Protein AF-A0A1Z1WRK8-F1 (afdb_monomer)

pLDDT: mean 83.69, std 9.57, range [44.22, 97.81]

Organism: NCBI:txid67267

InterPro domains:
  IPR005665 Protein-export membrane protein SecF, bacterial [TIGR00966] (78-282)
  IPR022645 Protein-export membrane prot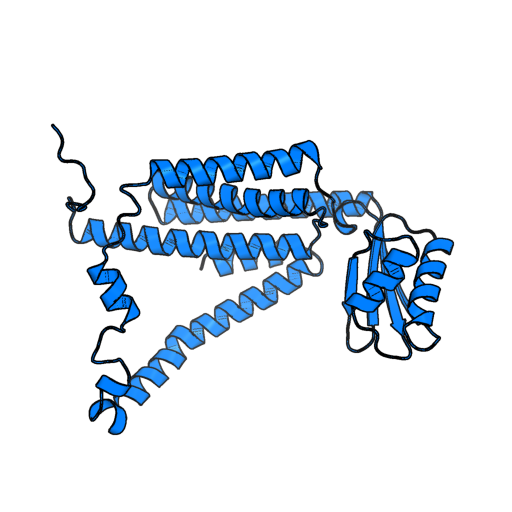ein SecD/SecF, bacterial [PR01755] (104-119)
  IPR022645 Protein-export membrane protein SecD/SecF, bacterial [PR01755] (214-228)
  IPR022645 Protein-export membrane protein SecD/SecF, bacterial [PR01755] (262-280)
  IPR022646 Protein-export membrane protein SecD/SecF/SecDF, conserved site [PF07549] (101-126)
  IPR022813 Protein-export membrane protein SecD/SecF, archaeal and bacterial [PTHR30081] (74-282)
  IPR048634 Protein export membrane protein SecD/SecF, C-terminal [PF02355] (169-284)

Foldseek 3Di:
DLQLLLLVLQCVQPDDPSNVLSVVSNVVVVVVVCCVVPVVVVCVVVQCPDPVCVVCVVVVCNVDDDPVRVVCVVVVPPCVLCVVVVVVVLVVLLVLLVCLCVVQNAAAFCLQQWAKKWKKFFQAADDQVQLQVLLVVLVQNQWDWDDDPDGMIITGDHHADPVSVVSSQCSCCVRRVNGMDTPDMDTGDRVSSNVNVVSLVVSVVVSLVVQLVVCVVVHPNVLSVVLSVQLVSQLSSLRSVCSVVVHYDYSVVSSVSSVSSSVSSVVSVVVVVVVVVVCVVPVDPPPVSDDDDD

Radius of gyration: 25.29 Å; Cα contacts (8 Å, |Δi|>4): 338; chains: 1; bounding box: 64×38×80 Å

Sequence (294 aa):
MTTLLAAGLLFTFATGPVKGFGVTLSIGVLVSMVSAFVVTRVLAETAVRRGFVRRRPRLTGLATTGRLRTLLARREPQIVRHRRRWLGASSLLVVVAVAGIALRGLDLGVEFTGGRLVEYSTSKQVDADTARKAVADAGFPRAVVQESGSDDITVRTGELSDAEQEKIKEALAEKGGGQATVERDERIGPSLGDELRQKALVALGIAVAAQLIYLTVRFRWTFASAAVAAMVHDVLLVVGLFAWLGKTVDSVFLAAVLTVIGYSVNDTVVVFDRIREARRRDPAPTWPEQPTPP

Mean predicted aligned error: 9.48 Å

Secondary structure (DSSP, 8-state):
-HHHHHHHHHHHH--HHHHHHHHHHHHHHHHHHHIIIIIH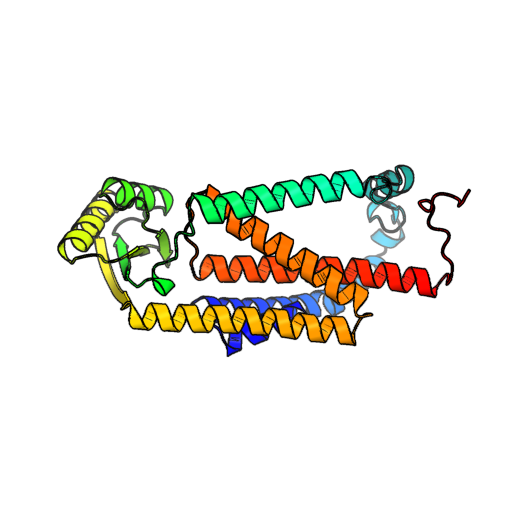HHHHHHHHHSHHHHH-TTTTTSSS--HHHHHHHHH---TGGGHHHHHHHHHHHHHHHHHHHHHH---B-HHHH-EEEEEEEESS---HHHHHHHHHHTT-TT-EEEEETTTEEEEEESS--HHHHHHHHHHHHHHTTS-EEEEEEEEE-HHHHHHHHHHHHHHHHHHHHHHHHHHHHHS-HHHHHHHHHHHHHHHHHHHHHHHHHT--B-HHHHHHHHHHHHHHHHHHHHHHHHHHHHHHH-SS---TTSPPP-

Structure (mmCIF, N/CA/C/O backbone):
data_AF-A0A1Z1WRK8-F1
#
_entry.id   AF-A0A1Z1WRK8-F1
#
loop_
_atom_site.group_PDB
_atom_site.id
_atom_site.type_symbol
_atom_site.label_atom_id
_atom_site.label_alt_id
_atom_site.label_comp_id
_atom_site.label_asym_id
_atom_site.label_entity_id
_atom_site.label_seq_id
_atom_site.pdbx_PDB_ins_code
_atom_site.Cartn_x
_atom_site.Cartn_y
_atom_site.Cartn_z
_atom_site.occupancy
_atom_site.B_iso_or_equiv
_atom_site.auth_seq_id
_atom_site.auth_comp_id
_atom_site.auth_asym_id
_atom_site.auth_atom_id
_atom_site.pdbx_PDB_model_num
ATOM 1 N N . MET A 1 1 ? 15.375 8.181 -6.709 1.00 70.44 1 MET A N 1
ATOM 2 C CA . MET A 1 1 ? 14.885 9.580 -6.795 1.00 70.44 1 MET A CA 1
ATOM 3 C C . MET A 1 1 ? 13.390 9.657 -6.506 1.00 70.44 1 MET A C 1
ATOM 5 O O . MET A 1 1 ? 13.038 10.274 -5.516 1.00 70.44 1 MET A O 1
ATOM 9 N N . THR A 1 2 ? 12.523 8.987 -7.272 1.00 74.06 2 THR A N 1
ATOM 10 C CA . THR A 1 2 ? 11.062 8.939 -7.023 1.00 74.06 2 THR A CA 1
ATOM 11 C C . THR A 1 2 ? 10.699 8.429 -5.626 1.00 74.06 2 THR A C 1
ATOM 13 O O . THR A 1 2 ? 9.873 9.034 -4.952 1.00 74.06 2 THR A O 1
ATOM 16 N N . THR A 1 3 ? 11.376 7.383 -5.146 1.00 76.81 3 THR A N 1
ATOM 17 C CA . THR A 1 3 ? 11.178 6.844 -3.789 1.00 76.81 3 THR A CA 1
ATOM 18 C C . THR A 1 3 ? 11.608 7.821 -2.692 1.00 76.81 3 THR A C 1
ATOM 20 O O . THR A 1 3 ? 10.930 7.931 -1.681 1.00 76.81 3 THR A O 1
ATOM 23 N N . LEU A 1 4 ? 12.694 8.578 -2.904 1.00 80.19 4 LEU A N 1
ATOM 24 C CA . LEU A 1 4 ? 13.142 9.612 -1.957 1.00 80.19 4 LEU A CA 1
ATOM 25 C C . LEU A 1 4 ? 12.180 10.801 -1.923 1.00 80.19 4 LEU A C 1
ATOM 27 O O . LEU A 1 4 ? 11.962 11.375 -0.865 1.00 80.19 4 LEU A O 1
ATOM 31 N N . LEU A 1 5 ? 11.582 11.144 -3.065 1.00 75.88 5 LEU A N 1
ATOM 32 C CA . LEU A 1 5 ? 10.554 12.177 -3.140 1.00 75.88 5 LEU A CA 1
ATOM 33 C C . LEU A 1 5 ? 9.313 11.757 -2.337 1.00 75.88 5 LEU A C 1
ATOM 35 O O . LEU A 1 5 ? 8.842 12.523 -1.502 1.00 75.88 5 LEU A O 1
ATOM 39 N N . ALA A 1 6 ? 8.831 10.525 -2.528 1.00 70.38 6 ALA A N 1
ATOM 40 C CA . ALA A 1 6 ? 7.705 9.988 -1.761 1.00 70.38 6 ALA A CA 1
ATOM 41 C C . ALA A 1 6 ? 8.009 9.920 -0.252 1.00 70.38 6 ALA A C 1
ATOM 43 O O . ALA A 1 6 ? 7.193 10.346 0.562 1.00 70.38 6 ALA A O 1
ATOM 44 N N . ALA A 1 7 ? 9.200 9.448 0.122 1.00 75.31 7 ALA A N 1
ATOM 45 C CA . ALA A 1 7 ? 9.620 9.365 1.518 1.00 75.31 7 ALA A CA 1
ATOM 46 C C . ALA A 1 7 ? 9.776 10.755 2.171 1.00 75.31 7 ALA A C 1
ATOM 48 O O . ALA A 1 7 ? 9.380 10.945 3.320 1.00 75.31 7 ALA A O 1
ATOM 49 N N . GLY A 1 8 ? 10.271 11.748 1.424 1.00 77.75 8 GLY A N 1
ATOM 50 C CA . GLY A 1 8 ? 10.334 13.140 1.871 1.00 77.75 8 GLY A CA 1
ATOM 51 C C . GLY A 1 8 ? 8.950 13.747 2.111 1.00 77.75 8 GLY A C 1
ATOM 52 O O . GLY A 1 8 ? 8.742 14.404 3.126 1.00 77.75 8 GLY A O 1
ATOM 53 N N . LEU A 1 9 ? 7.982 13.469 1.233 1.00 71.25 9 LEU A N 1
ATOM 54 C CA . LEU A 1 9 ? 6.601 13.926 1.415 1.00 71.25 9 LEU A CA 1
ATOM 55 C C . LEU A 1 9 ? 5.920 13.277 2.623 1.00 71.25 9 LEU A C 1
ATOM 57 O O . LEU A 1 9 ? 5.205 13.959 3.356 1.00 71.25 9 LEU A O 1
ATOM 61 N N . LEU A 1 10 ? 6.174 11.990 2.879 1.00 70.62 10 LEU A N 1
ATOM 62 C CA . LEU A 1 10 ? 5.716 11.356 4.117 1.00 70.62 10 LEU A CA 1
ATOM 63 C C . LEU A 1 10 ? 6.283 12.045 5.347 1.00 70.62 10 LEU A C 1
ATOM 65 O O . LEU A 1 10 ? 5.561 12.290 6.306 1.00 70.62 10 LEU A O 1
ATOM 69 N N . PHE A 1 11 ? 7.575 12.357 5.330 1.00 76.44 11 PHE A N 1
ATOM 70 C CA . PHE A 1 11 ? 8.212 12.996 6.469 1.00 76.44 11 PHE A CA 1
ATOM 71 C C . PHE A 1 11 ? 7.585 14.361 6.793 1.00 76.44 11 PHE A C 1
ATOM 73 O O . PHE A 1 11 ? 7.450 14.710 7.967 1.00 76.44 11 PHE A O 1
ATOM 80 N N . THR A 1 12 ? 7.192 15.127 5.772 1.00 72.44 12 THR A N 1
ATOM 81 C CA . THR A 1 12 ? 6.631 16.471 5.959 1.00 72.44 12 THR A CA 1
ATOM 82 C C . THR A 1 12 ? 5.140 16.472 6.273 1.00 72.44 12 THR A C 1
ATOM 84 O O . THR A 1 12 ? 4.700 17.316 7.049 1.00 72.44 12 THR A O 1
ATOM 87 N N . PHE A 1 13 ? 4.361 15.562 5.683 1.00 68.62 13 PHE A N 1
ATOM 88 C CA . PHE A 1 13 ? 2.895 15.610 5.752 1.00 68.62 13 PHE A CA 1
ATOM 89 C C . PHE A 1 13 ? 2.256 14.500 6.589 1.00 68.62 13 PHE A C 1
ATOM 91 O O . PHE A 1 13 ? 1.089 14.626 6.954 1.00 68.62 13 PHE A O 1
ATOM 98 N N . ALA A 1 14 ? 2.984 13.429 6.908 1.00 68.12 14 ALA A N 1
ATOM 99 C CA . ALA A 1 14 ? 2.452 12.335 7.706 1.00 68.12 14 ALA A CA 1
ATOM 100 C C . ALA A 1 14 ? 2.739 12.519 9.203 1.00 68.12 14 ALA A C 1
ATOM 102 O O . ALA A 1 14 ? 3.707 13.167 9.612 1.00 68.12 14 ALA A O 1
ATOM 103 N N . THR A 1 15 ? 1.893 11.922 10.036 1.00 68.19 15 THR A N 1
ATOM 104 C CA . THR A 1 15 ? 2.003 11.937 11.498 1.00 68.19 15 THR A CA 1
ATOM 105 C C . THR A 1 15 ? 2.187 10.519 12.039 1.00 68.19 15 THR A C 1
ATOM 107 O O . THR A 1 15 ? 1.994 9.531 11.325 1.00 68.19 15 THR A O 1
ATOM 110 N N . GLY A 1 16 ? 2.622 10.418 13.299 1.00 73.44 16 GLY A N 1
ATOM 111 C CA . GLY A 1 16 ? 2.718 9.143 14.008 1.00 73.44 16 GLY A CA 1
ATOM 112 C C . GLY A 1 16 ? 3.611 8.103 13.300 1.00 73.44 16 GLY A C 1
ATOM 113 O O . GLY A 1 16 ? 4.692 8.458 12.811 1.00 73.44 16 GLY A O 1
ATOM 114 N N . PRO A 1 17 ? 3.177 6.829 13.220 1.00 67.06 17 PRO A N 1
ATOM 115 C CA . PRO A 1 17 ? 3.961 5.737 12.630 1.00 67.06 17 PRO A CA 1
ATOM 116 C C . PRO A 1 17 ? 4.372 5.967 11.169 1.00 67.06 17 PRO A C 1
ATOM 118 O O . PRO A 1 17 ? 5.481 5.610 10.767 1.00 67.06 17 PRO A O 1
ATOM 121 N N . VAL A 1 18 ? 3.520 6.621 10.372 1.00 69.62 18 VAL A N 1
ATOM 122 C CA . VAL A 1 18 ? 3.769 6.856 8.937 1.00 69.62 18 VAL A CA 1
ATOM 123 C C . VAL A 1 18 ? 4.974 7.776 8.722 1.00 69.62 18 VAL A C 1
ATOM 125 O O . VAL A 1 18 ? 5.762 7.585 7.791 1.00 69.62 18 VAL A O 1
ATOM 128 N N . LYS A 1 19 ? 5.170 8.751 9.618 1.00 77.12 19 LYS A N 1
ATOM 129 C CA . LYS A 1 19 ? 6.341 9.633 9.585 1.00 77.12 19 LYS A CA 1
ATOM 130 C C . LYS A 1 19 ? 7.630 8.855 9.857 1.00 77.12 19 LYS A C 1
ATOM 132 O O . LYS A 1 19 ? 8.614 9.038 9.141 1.00 77.12 19 LYS A O 1
ATOM 137 N N . GLY A 1 20 ? 7.609 7.961 10.850 1.00 81.31 20 GLY A N 1
ATOM 138 C CA . GLY A 1 20 ? 8.732 7.074 11.173 1.00 81.31 20 GLY A CA 1
ATOM 139 C C . GLY A 1 20 ? 9.093 6.153 10.006 1.00 81.31 20 GLY A C 1
ATOM 140 O O . GLY A 1 20 ? 10.264 6.041 9.641 1.00 81.31 20 GLY A O 1
ATOM 141 N N . PHE A 1 21 ? 8.081 5.591 9.339 1.00 81.62 21 PHE A N 1
ATOM 142 C CA . PHE A 1 21 ? 8.268 4.815 8.114 1.00 81.62 21 PHE A CA 1
ATOM 143 C C . PHE A 1 21 ? 8.980 5.623 7.015 1.00 81.62 21 PHE A C 1
ATOM 145 O O . PHE A 1 21 ? 9.938 5.134 6.414 1.00 81.62 21 PHE A O 1
ATOM 152 N N . GLY A 1 22 ? 8.578 6.880 6.792 1.00 81.00 22 GLY A N 1
ATOM 153 C CA . GLY A 1 22 ? 9.224 7.771 5.822 1.00 81.00 22 GLY A CA 1
ATOM 154 C C . GLY A 1 22 ? 10.714 8.007 6.101 1.00 81.00 22 GLY A C 1
ATOM 155 O O . GLY A 1 22 ? 11.524 8.012 5.168 1.00 81.00 22 GLY A O 1
ATOM 156 N N . VAL A 1 23 ? 11.105 8.138 7.373 1.00 86.56 23 VAL A N 1
ATOM 157 C CA . VAL A 1 23 ? 12.516 8.289 7.777 1.00 86.56 23 VAL A CA 1
ATOM 158 C C . VAL A 1 23 ? 13.306 7.018 7.479 1.00 86.56 23 VAL A C 1
ATOM 160 O O . VAL A 1 23 ? 14.327 7.081 6.790 1.00 86.56 23 VAL A O 1
ATOM 163 N N . THR A 1 24 ? 12.820 5.861 7.932 1.00 88.50 24 THR A N 1
ATOM 164 C CA . THR A 1 24 ? 13.492 4.573 7.710 1.00 88.50 24 THR A CA 1
ATOM 165 C C . THR A 1 24 ? 13.622 4.263 6.221 1.00 88.50 24 THR A C 1
ATOM 167 O O . THR A 1 24 ? 14.694 3.860 5.767 1.00 88.50 24 THR A O 1
ATOM 170 N N . LEU A 1 25 ? 12.576 4.528 5.432 1.00 85.00 25 LEU A N 1
ATOM 171 C CA . LEU A 1 25 ? 12.608 4.367 3.980 1.00 85.00 25 LEU A CA 1
ATOM 172 C C . LEU A 1 25 ? 13.636 5.305 3.332 1.00 85.00 25 LEU A C 1
ATOM 174 O O . LEU A 1 25 ? 14.405 4.869 2.476 1.00 85.00 25 LEU A O 1
ATOM 178 N N . SER A 1 26 ? 13.696 6.571 3.754 1.00 87.94 26 SER A N 1
ATOM 179 C CA . SER A 1 26 ? 14.666 7.544 3.229 1.00 87.94 26 SER A CA 1
ATOM 180 C C . SER A 1 26 ? 16.105 7.103 3.488 1.00 87.94 26 SER A C 1
ATOM 182 O O . SER A 1 26 ? 16.913 7.053 2.558 1.00 87.94 26 SER A O 1
ATOM 184 N N . ILE A 1 27 ? 16.416 6.731 4.734 1.00 91.88 27 ILE A N 1
ATOM 185 C CA . ILE A 1 27 ? 17.744 6.244 5.125 1.00 91.88 27 ILE A CA 1
ATOM 186 C C . ILE A 1 27 ? 18.078 4.968 4.348 1.00 91.88 27 ILE A C 1
ATOM 188 O O . ILE A 1 27 ? 19.146 4.884 3.744 1.00 91.88 27 ILE A O 1
ATOM 192 N N . GLY A 1 28 ? 17.153 4.007 4.291 1.00 90.50 28 GLY A N 1
ATOM 193 C CA . GLY A 1 28 ? 17.336 2.751 3.569 1.00 90.50 28 GLY A CA 1
ATOM 194 C C . GLY A 1 28 ? 17.624 2.959 2.081 1.00 90.50 28 GLY A C 1
ATOM 195 O O . GLY A 1 28 ? 18.541 2.344 1.532 1.00 90.50 28 GLY A O 1
ATOM 196 N N . VAL A 1 29 ? 16.910 3.874 1.419 1.00 88.81 29 VAL A N 1
ATOM 197 C CA . VAL A 1 29 ? 17.158 4.205 0.008 1.00 88.81 29 VAL A CA 1
ATOM 198 C C . VAL A 1 29 ? 18.516 4.885 -0.176 1.00 88.81 29 VAL A C 1
ATOM 200 O O . VAL A 1 29 ? 19.236 4.538 -1.109 1.00 88.81 29 VAL A O 1
ATOM 203 N N . LEU A 1 30 ? 18.916 5.808 0.701 1.00 91.38 30 LEU A N 1
ATOM 204 C CA . LEU A 1 30 ? 20.229 6.458 0.607 1.00 91.38 30 LEU A CA 1
ATOM 205 C C . LEU A 1 30 ? 21.379 5.467 0.826 1.00 91.38 30 LEU A C 1
ATOM 207 O O . LEU A 1 30 ? 22.302 5.403 0.013 1.00 91.38 30 LEU A O 1
ATOM 211 N N . VAL A 1 31 ? 21.303 4.659 1.884 1.00 94.50 31 VAL A N 1
ATOM 212 C CA . VAL A 1 31 ? 22.319 3.649 2.214 1.00 94.50 31 VAL A CA 1
ATOM 213 C C . VAL A 1 31 ? 22.411 2.596 1.110 1.00 94.50 31 VAL A C 1
ATOM 215 O O . VAL A 1 31 ? 23.511 2.279 0.652 1.00 94.50 31 VAL A O 1
ATOM 218 N N . SER A 1 32 ? 21.275 2.087 0.626 1.00 92.19 32 SER A N 1
ATOM 219 C CA . SER A 1 32 ? 21.260 1.114 -0.474 1.00 92.19 32 SER A CA 1
ATOM 220 C C . SER A 1 32 ? 21.792 1.707 -1.775 1.00 92.19 32 SER A C 1
ATOM 222 O O . SER A 1 32 ? 22.523 1.022 -2.483 1.00 92.19 32 SER A O 1
ATOM 224 N N . MET A 1 33 ? 21.517 2.981 -2.069 1.00 91.44 33 MET A N 1
ATOM 225 C CA . MET A 1 33 ? 22.059 3.670 -3.239 1.00 91.44 33 MET A CA 1
ATOM 226 C C . MET A 1 33 ? 23.588 3.776 -3.171 1.00 91.44 33 MET A C 1
ATOM 228 O O . MET A 1 33 ? 24.271 3.449 -4.143 1.00 91.44 33 MET A O 1
ATOM 232 N N . VAL A 1 34 ? 24.142 4.176 -2.022 1.00 92.81 34 VAL A N 1
ATOM 233 C CA . VAL A 1 34 ? 25.600 4.234 -1.816 1.00 92.81 34 VAL A CA 1
ATOM 234 C C . VAL A 1 34 ? 26.218 2.841 -1.924 1.00 92.81 34 VAL A C 1
ATOM 236 O O . VAL A 1 34 ? 27.212 2.659 -2.626 1.00 92.81 34 VAL A O 1
ATOM 239 N N . SER A 1 35 ? 25.609 1.835 -1.298 1.00 94.69 35 SER A N 1
ATOM 240 C CA . SER A 1 35 ? 26.068 0.446 -1.388 1.00 94.69 35 SER A CA 1
ATOM 241 C C . SER A 1 35 ? 26.030 -0.085 -2.830 1.00 94.69 35 SER A C 1
ATOM 243 O O . SER A 1 35 ? 26.994 -0.681 -3.319 1.00 94.69 35 SER A O 1
ATOM 245 N N . ALA A 1 36 ? 24.960 0.198 -3.571 1.00 91.31 36 ALA A N 1
ATOM 246 C CA . ALA A 1 36 ? 24.808 -0.221 -4.959 1.00 91.31 36 ALA A CA 1
ATOM 247 C C . ALA A 1 36 ? 25.844 0.433 -5.886 1.00 91.31 36 ALA A C 1
ATOM 249 O O . ALA A 1 36 ? 26.388 -0.235 -6.761 1.00 91.31 36 ALA A O 1
ATOM 250 N N . PHE A 1 37 ? 26.161 1.717 -5.701 1.00 90.62 37 PHE A N 1
ATOM 251 C CA . PHE A 1 37 ? 27.112 2.406 -6.579 1.00 90.62 37 PHE A CA 1
ATOM 252 C C . PHE A 1 37 ? 28.575 2.217 -6.184 1.00 90.62 37 PHE A C 1
ATOM 254 O O . PHE A 1 37 ? 29.431 2.102 -7.061 1.00 90.62 37 PHE A O 1
ATOM 261 N N . VAL A 1 38 ? 28.872 2.187 -4.887 1.00 93.88 38 VAL A N 1
ATOM 262 C CA . VAL A 1 38 ? 30.247 2.152 -4.378 1.00 93.88 38 VAL A CA 1
ATOM 263 C C . VAL A 1 38 ? 30.639 0.729 -4.018 1.00 93.88 38 VAL A C 1
ATOM 265 O O . VAL A 1 38 ? 31.552 0.169 -4.623 1.00 93.88 38 VAL A O 1
ATOM 268 N N . VAL A 1 39 ? 29.927 0.113 -3.072 1.00 93.56 39 VAL A N 1
ATOM 269 C CA . VAL A 1 39 ? 30.303 -1.197 -2.523 1.00 93.56 39 VAL A CA 1
ATOM 270 C C . VAL A 1 39 ? 30.213 -2.273 -3.597 1.00 93.56 39 VAL A C 1
ATOM 272 O O . VAL A 1 39 ? 31.173 -3.009 -3.808 1.00 93.56 39 VAL A O 1
ATOM 275 N N . THR A 1 40 ? 29.112 -2.323 -4.348 1.00 92.38 40 THR A N 1
ATOM 276 C CA . THR A 1 40 ? 28.941 -3.314 -5.423 1.00 92.38 40 THR A CA 1
ATOM 277 C C . THR A 1 40 ? 30.011 -3.155 -6.495 1.00 92.38 40 THR A C 1
ATOM 279 O O . THR A 1 40 ? 30.568 -4.151 -6.948 1.00 92.38 40 THR A O 1
ATOM 282 N N . ARG A 1 41 ? 30.353 -1.916 -6.871 1.00 89.94 41 ARG A N 1
ATOM 283 C CA . ARG A 1 41 ? 31.407 -1.652 -7.854 1.00 89.94 41 ARG A CA 1
ATOM 284 C C . ARG A 1 41 ? 32.772 -2.118 -7.353 1.00 89.94 41 ARG A C 1
ATOM 286 O O . ARG A 1 41 ? 33.446 -2.855 -8.065 1.00 89.94 41 ARG A O 1
ATOM 293 N N . VAL A 1 42 ? 33.156 -1.753 -6.131 1.00 93.62 42 VAL A N 1
ATOM 294 C CA . VAL A 1 42 ? 34.430 -2.171 -5.523 1.00 93.62 42 VAL A CA 1
ATOM 295 C C . VAL A 1 42 ? 34.503 -3.691 -5.399 1.00 93.62 42 VAL A C 1
ATOM 297 O O . VAL A 1 42 ? 35.514 -4.291 -5.769 1.00 93.62 42 VAL A O 1
ATOM 300 N N . LEU A 1 43 ? 33.432 -4.336 -4.933 1.00 90.25 43 LEU A N 1
ATOM 301 C CA . LEU A 1 43 ? 33.365 -5.792 -4.820 1.00 90.25 43 LEU A CA 1
ATOM 302 C C . LEU A 1 43 ? 33.441 -6.468 -6.189 1.00 90.25 43 LEU A C 1
ATOM 304 O O . LEU A 1 43 ? 34.187 -7.433 -6.336 1.00 90.25 43 LEU A O 1
ATOM 308 N N . ALA A 1 44 ? 32.729 -5.958 -7.196 1.00 87.00 44 ALA A N 1
ATOM 309 C CA . ALA A 1 44 ? 32.765 -6.492 -8.553 1.00 87.00 44 ALA A CA 1
ATOM 310 C C . ALA A 1 44 ? 34.160 -6.343 -9.178 1.00 87.00 44 ALA A C 1
ATOM 312 O O . ALA A 1 44 ? 34.709 -7.318 -9.691 1.00 87.00 44 ALA A O 1
ATOM 313 N N . GLU A 1 45 ? 34.776 -5.162 -9.083 1.00 87.94 45 GLU A N 1
ATOM 314 C CA . GLU A 1 45 ? 36.133 -4.918 -9.582 1.00 87.94 45 GLU A CA 1
ATOM 315 C C . GLU A 1 45 ? 37.163 -5.806 -8.865 1.00 87.94 45 GLU A C 1
ATOM 317 O O . GLU A 1 45 ? 38.020 -6.416 -9.510 1.00 87.94 45 GLU A O 1
ATOM 322 N N . THR A 1 46 ? 37.046 -5.958 -7.544 1.00 87.31 46 THR A N 1
ATOM 323 C CA . THR A 1 46 ? 37.921 -6.831 -6.746 1.00 87.31 46 THR A CA 1
ATOM 324 C C . THR A 1 46 ? 37.720 -8.306 -7.100 1.00 87.31 46 THR A C 1
ATOM 326 O O . THR A 1 46 ? 38.691 -9.053 -7.256 1.00 87.31 46 THR A O 1
ATOM 329 N N . ALA A 1 47 ? 36.471 -8.739 -7.280 1.00 86.06 47 ALA A N 1
ATOM 330 C CA . ALA A 1 47 ? 36.138 -10.104 -7.664 1.00 86.06 47 ALA A CA 1
ATOM 331 C C . ALA A 1 47 ? 36.694 -10.446 -9.051 1.00 86.06 47 ALA A C 1
ATOM 333 O O . ALA A 1 47 ? 37.311 -11.496 -9.212 1.00 86.06 47 ALA A O 1
ATOM 334 N N . VAL A 1 48 ? 36.557 -9.552 -10.035 1.00 83.69 48 VAL A N 1
ATOM 335 C CA . VAL A 1 48 ? 37.081 -9.759 -11.397 1.00 83.69 48 VAL A CA 1
ATOM 336 C C . VAL A 1 48 ? 38.616 -9.782 -11.421 1.00 83.69 48 VAL A C 1
ATOM 338 O O . VAL A 1 48 ? 39.207 -10.537 -12.197 1.00 83.69 48 VAL A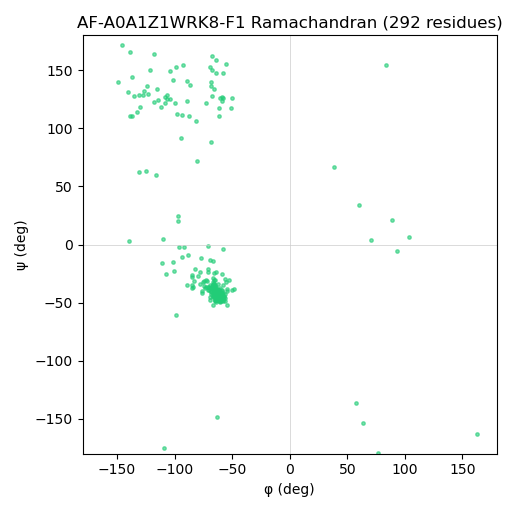 O 1
ATOM 341 N N . ARG A 1 49 ? 39.285 -9.023 -10.541 1.00 84.44 49 ARG A N 1
ATOM 342 C CA . ARG A 1 49 ? 40.754 -9.040 -10.398 1.00 84.44 49 ARG A CA 1
ATOM 343 C C . ARG A 1 49 ? 41.292 -10.330 -9.766 1.00 84.44 49 ARG A C 1
ATOM 345 O O . ARG A 1 49 ? 42.462 -10.661 -9.973 1.00 84.44 49 ARG A O 1
ATOM 352 N N . ARG A 1 50 ? 40.473 -11.094 -9.033 1.00 83.44 50 ARG A N 1
ATOM 353 C CA . ARG A 1 50 ? 40.886 -12.367 -8.418 1.00 83.44 50 ARG A CA 1
ATOM 354 C C . ARG A 1 50 ? 41.173 -13.424 -9.490 1.00 83.44 50 ARG A C 1
ATOM 356 O O . ARG A 1 50 ? 40.330 -13.740 -10.330 1.00 83.44 50 ARG A O 1
ATOM 363 N N . GLY A 1 51 ? 42.354 -14.044 -9.415 1.00 75.19 51 GLY A N 1
ATOM 364 C CA . GLY A 1 51 ? 42.821 -15.024 -10.406 1.00 75.19 51 GLY A CA 1
ATOM 365 C C . GLY A 1 51 ? 41.878 -16.216 -10.616 1.00 75.19 51 GLY A C 1
ATOM 366 O O . GLY A 1 51 ? 41.784 -16.727 -11.728 1.00 75.19 51 GLY A O 1
ATOM 367 N N . PHE A 1 52 ? 41.126 -16.618 -9.587 1.00 76.62 52 PHE A N 1
ATOM 368 C CA . PHE A 1 52 ? 40.099 -17.662 -9.679 1.00 76.62 52 PHE A CA 1
ATOM 369 C C . PHE A 1 52 ? 38.957 -17.295 -10.644 1.00 76.62 52 PHE A C 1
ATOM 371 O O . PHE A 1 52 ? 38.593 -18.101 -11.499 1.00 76.62 52 PHE A O 1
ATOM 378 N N . VAL A 1 53 ? 38.445 -16.062 -10.561 1.00 75.62 53 VAL A N 1
ATOM 379 C CA . VAL A 1 53 ? 37.348 -15.561 -11.407 1.00 75.62 53 VAL A CA 1
ATOM 380 C C . VAL A 1 53 ? 37.808 -15.410 -12.855 1.00 75.62 53 VAL A C 1
ATOM 382 O O . VAL A 1 53 ? 37.103 -15.826 -13.773 1.00 75.62 53 VAL A O 1
ATOM 385 N N . ARG A 1 54 ? 39.033 -14.911 -13.060 1.00 68.88 54 ARG A N 1
ATOM 386 C CA . ARG A 1 54 ? 39.640 -14.785 -14.393 1.00 68.88 54 ARG A CA 1
ATOM 387 C C . ARG A 1 54 ? 39.928 -16.142 -15.047 1.00 68.88 54 ARG A C 1
ATOM 389 O O . ARG A 1 54 ? 39.795 -16.269 -16.258 1.00 68.88 54 ARG A O 1
ATOM 396 N N . ARG A 1 55 ? 40.309 -17.159 -14.261 1.00 73.06 55 ARG A N 1
ATOM 397 C CA . ARG A 1 55 ? 40.603 -18.520 -14.756 1.00 73.06 55 ARG A CA 1
ATOM 398 C C . ARG A 1 55 ? 39.351 -19.366 -15.006 1.00 73.06 55 ARG A C 1
ATOM 400 O O . ARG A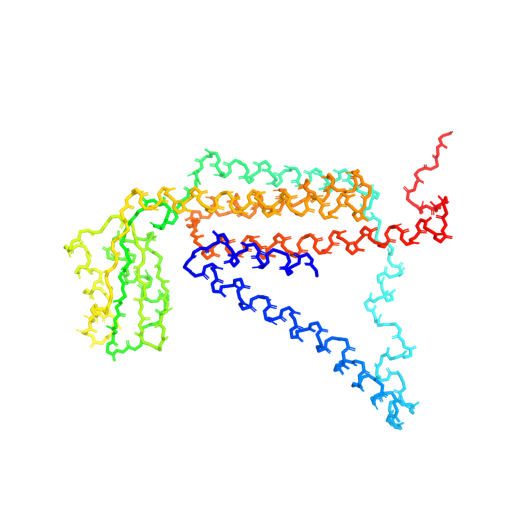 1 55 ? 39.408 -20.273 -15.830 1.00 73.06 55 ARG A O 1
ATOM 407 N N . ARG A 1 56 ? 38.232 -19.113 -14.313 1.00 73.88 56 ARG A N 1
ATOM 408 C CA . ARG A 1 56 ? 36.978 -19.884 -14.458 1.00 73.88 56 ARG A CA 1
ATOM 409 C C . ARG A 1 56 ? 35.741 -18.986 -14.648 1.00 73.88 56 ARG A C 1
ATOM 411 O O . ARG A 1 56 ? 34.798 -19.069 -13.859 1.00 73.88 56 ARG A O 1
ATOM 418 N N . PRO A 1 57 ? 35.666 -18.191 -15.731 1.00 68.12 57 PRO A N 1
ATOM 419 C CA . PRO A 1 57 ? 34.601 -17.199 -15.928 1.00 68.12 57 PRO A CA 1
ATOM 420 C C . PRO A 1 57 ? 33.208 -17.808 -16.186 1.00 68.12 57 PRO A C 1
ATOM 422 O O . PRO A 1 57 ? 32.194 -17.115 -16.114 1.00 68.12 57 PRO A O 1
ATOM 425 N N . ARG A 1 58 ? 33.137 -19.118 -16.470 1.00 69.19 58 ARG A N 1
ATOM 426 C CA . ARG A 1 58 ? 31.876 -19.869 -16.597 1.00 69.19 58 ARG A CA 1
ATOM 427 C C . ARG A 1 58 ? 31.199 -20.146 -15.250 1.00 69.19 58 ARG A C 1
ATOM 429 O O . ARG A 1 58 ? 29.978 -20.186 -15.202 1.00 69.19 58 ARG A O 1
ATOM 436 N N . LEU A 1 59 ? 31.964 -20.311 -14.165 1.00 68.62 59 LEU A N 1
ATOM 437 C CA . LEU A 1 59 ? 31.408 -20.569 -12.826 1.00 68.62 59 LEU A CA 1
ATOM 438 C C . LEU A 1 59 ? 30.869 -19.296 -12.164 1.00 68.62 59 LEU A C 1
ATOM 440 O O . LEU A 1 59 ? 30.008 -19.374 -11.298 1.00 68.62 59 LEU A O 1
ATOM 444 N N . THR A 1 60 ? 31.355 -18.127 -12.580 1.00 72.31 60 THR A N 1
ATOM 445 C CA . THR A 1 60 ? 30.935 -16.827 -12.038 1.00 72.31 60 THR A CA 1
ATOM 446 C C . THR A 1 60 ? 29.781 -16.188 -12.807 1.00 72.31 60 THR A C 1
ATOM 448 O O . THR A 1 60 ? 29.342 -15.100 -12.450 1.00 72.31 60 THR A O 1
ATOM 451 N N . GLY A 1 61 ? 29.305 -16.824 -13.885 1.00 68.94 61 GLY A N 1
ATOM 452 C CA . GLY A 1 61 ? 28.244 -16.283 -14.739 1.00 68.94 61 GLY A CA 1
ATOM 453 C C . GLY A 1 61 ? 28.658 -15.071 -15.585 1.00 68.94 61 GLY A C 1
ATOM 454 O O . GLY A 1 61 ? 27.824 -14.530 -16.302 1.00 68.94 61 GLY A O 1
ATOM 455 N N . LEU A 1 62 ? 29.934 -14.663 -15.553 1.00 69.25 62 LEU A N 1
ATOM 456 C CA . LEU A 1 62 ? 30.450 -13.524 -16.325 1.00 69.25 62 LEU A CA 1
ATOM 457 C C . LEU A 1 62 ? 30.555 -13.828 -17.827 1.00 69.25 62 LEU A C 1
ATOM 459 O O . LEU A 1 62 ? 30.390 -12.930 -18.646 1.00 69.25 62 LEU A O 1
ATOM 463 N N . ALA A 1 63 ? 30.823 -15.085 -18.197 1.00 65.88 63 ALA A N 1
ATOM 464 C CA . ALA A 1 63 ? 30.993 -15.491 -19.597 1.00 65.88 63 ALA A CA 1
ATOM 465 C C . ALA A 1 63 ? 29.715 -16.017 -20.272 1.00 65.88 63 ALA A C 1
ATOM 467 O O . ALA A 1 63 ? 29.715 -16.235 -21.481 1.00 65.88 63 ALA A O 1
ATOM 468 N N . THR A 1 64 ? 28.641 -16.274 -19.523 1.00 65.38 64 THR A N 1
ATOM 469 C CA . THR A 1 64 ? 27.430 -16.903 -20.070 1.00 65.38 64 THR A CA 1
ATOM 470 C C . THR A 1 64 ? 26.186 -16.183 -19.590 1.00 65.38 64 THR A C 1
ATOM 472 O O . THR A 1 64 ? 25.965 -16.048 -18.389 1.00 65.38 64 THR A O 1
ATOM 475 N N . THR A 1 65 ? 25.324 -15.787 -20.521 1.00 67.19 65 THR A N 1
ATOM 476 C CA . THR A 1 65 ? 23.962 -15.367 -20.198 1.00 67.19 65 THR A CA 1
ATOM 477 C C . THR A 1 65 ? 23.239 -16.520 -19.494 1.00 67.19 65 THR A C 1
ATOM 479 O O . THR A 1 65 ? 23.191 -17.640 -19.998 1.00 67.19 65 THR A O 1
ATOM 482 N N . GLY A 1 66 ? 22.716 -16.270 -18.289 1.00 73.94 66 GLY A N 1
ATOM 483 C CA . GLY A 1 66 ? 22.074 -17.308 -17.475 1.00 73.94 66 GLY A CA 1
ATOM 484 C C . GLY A 1 66 ? 20.937 -18.031 -18.210 1.00 73.94 66 GLY A C 1
ATOM 485 O O . GLY A 1 66 ? 20.317 -17.471 -19.121 1.00 73.94 66 GLY A O 1
ATOM 486 N N . ARG A 1 67 ? 20.639 -19.273 -17.793 1.00 77.94 67 ARG A N 1
ATOM 487 C CA . ARG A 1 67 ? 19.598 -20.133 -18.402 1.00 77.94 67 ARG A CA 1
ATOM 488 C C . ARG A 1 67 ? 18.251 -19.419 -18.551 1.00 77.94 67 ARG A C 1
ATOM 490 O O . ARG A 1 67 ? 17.590 -19.558 -19.570 1.00 77.94 67 ARG A O 1
ATOM 497 N N . LEU A 1 68 ? 17.872 -18.608 -17.562 1.00 76.69 68 LEU A N 1
ATOM 498 C CA . LEU A 1 68 ? 16.612 -17.866 -17.583 1.00 76.69 68 LEU A CA 1
ATOM 499 C C . LEU A 1 68 ? 16.589 -16.793 -18.685 1.00 76.69 68 LEU A C 1
ATOM 501 O O . LEU A 1 68 ? 15.625 -16.696 -19.437 1.00 76.69 68 LEU A O 1
ATOM 505 N N . ARG A 1 69 ? 17.677 -16.021 -18.828 1.00 77.44 69 ARG A N 1
ATOM 506 C CA . ARG A 1 69 ? 17.793 -14.964 -19.845 1.00 77.44 69 ARG A CA 1
ATOM 507 C C . ARG A 1 69 ? 17.861 -15.547 -21.254 1.00 77.44 69 ARG A C 1
ATOM 509 O O . ARG A 1 69 ? 17.254 -14.992 -22.159 1.00 77.44 69 ARG A O 1
ATOM 516 N N . THR A 1 70 ? 18.577 -16.655 -21.440 1.00 79.75 70 THR A N 1
ATOM 517 C CA . THR A 1 70 ? 18.631 -17.354 -22.735 1.00 79.75 70 THR A CA 1
ATOM 518 C C . THR A 1 70 ? 17.288 -17.970 -23.104 1.00 79.75 70 THR A C 1
ATOM 520 O O . THR A 1 70 ? 16.891 -17.883 -24.262 1.00 79.75 70 THR A O 1
ATOM 523 N N . LEU A 1 71 ? 16.555 -18.525 -22.137 1.00 81.25 71 LEU A N 1
ATOM 524 C CA . LEU A 1 71 ? 15.204 -19.036 -22.360 1.00 81.25 71 LEU A CA 1
ATOM 525 C C . LEU A 1 71 ? 14.232 -17.910 -22.725 1.00 81.25 71 LEU A C 1
ATOM 527 O O . LEU A 1 71 ? 13.531 -18.027 -23.723 1.00 81.25 71 LEU A O 1
ATOM 531 N N . LEU A 1 72 ? 14.226 -16.802 -21.979 1.00 80.81 72 LEU A N 1
ATOM 532 C CA . LEU A 1 72 ? 13.377 -15.640 -22.271 1.00 80.81 72 LEU A CA 1
ATOM 533 C C . LEU A 1 72 ? 13.699 -15.012 -23.631 1.00 80.81 72 LEU A C 1
ATOM 535 O O . LEU A 1 72 ? 12.780 -14.701 -24.383 1.00 80.81 72 LEU A O 1
ATOM 539 N N . ALA A 1 73 ? 14.985 -14.880 -23.968 1.00 77.12 73 ALA A N 1
ATOM 540 C CA . ALA A 1 73 ? 15.419 -14.355 -25.260 1.00 77.12 73 ALA A CA 1
ATOM 541 C C . ALA A 1 73 ? 15.029 -15.271 -26.428 1.00 77.12 73 ALA A C 1
ATOM 543 O O . ALA A 1 73 ? 14.702 -14.773 -27.491 1.00 77.12 73 ALA A O 1
ATOM 544 N N . ARG A 1 74 ? 15.030 -16.599 -26.239 1.00 77.88 74 ARG A N 1
ATOM 545 C CA . ARG A 1 74 ? 14.571 -17.553 -27.264 1.00 77.88 74 ARG A CA 1
ATOM 546 C C . ARG A 1 74 ? 13.052 -17.606 -27.399 1.00 77.88 74 ARG A C 1
ATOM 548 O O . ARG A 1 74 ? 12.558 -17.925 -28.471 1.00 77.88 74 ARG A O 1
ATOM 555 N N . ARG A 1 75 ? 12.319 -17.389 -26.303 1.00 78.31 75 ARG A N 1
ATOM 556 C CA . ARG A 1 75 ? 10.855 -17.520 -26.276 1.00 78.31 75 ARG A CA 1
ATOM 557 C C . ARG A 1 75 ? 10.131 -16.277 -26.787 1.00 78.31 75 ARG A C 1
ATOM 559 O O . ARG A 1 75 ? 8.956 -16.402 -27.106 1.00 78.31 75 ARG A O 1
ATOM 566 N N . GLU A 1 76 ? 10.799 -15.119 -26.788 1.00 71.75 76 GLU A N 1
ATOM 567 C CA . GLU A 1 76 ? 10.283 -13.820 -27.252 1.00 71.75 76 GLU A CA 1
ATOM 568 C C . GLU A 1 76 ? 8.803 -13.594 -26.884 1.00 71.75 76 GLU A C 1
ATOM 570 O O . GLU A 1 76 ? 7.928 -13.595 -27.752 1.00 71.75 76 GLU A O 1
ATOM 575 N N . PRO A 1 77 ? 8.469 -13.467 -25.585 1.00 76.62 77 PRO A N 1
ATOM 576 C CA . PRO A 1 77 ? 7.077 -13.363 -25.164 1.00 76.62 77 PRO A CA 1
ATOM 577 C C . PRO A 1 77 ? 6.409 -12.113 -25.761 1.00 76.62 77 PRO A C 1
ATOM 579 O O . PRO A 1 77 ? 6.696 -10.987 -25.361 1.00 76.62 77 PRO A O 1
ATOM 582 N N . GLN A 1 78 ? 5.475 -12.326 -26.693 1.00 76.88 78 GLN A N 1
ATOM 583 C CA . GLN A 1 78 ? 4.722 -11.273 -27.386 1.00 76.88 78 GLN A CA 1
ATOM 584 C C . GLN A 1 78 ? 3.560 -10.755 -26.523 1.00 76.88 78 GLN A C 1
ATOM 586 O O . GLN A 1 78 ? 2.380 -11.059 -26.757 1.00 76.88 78 GLN A O 1
ATOM 591 N N . ILE A 1 79 ? 3.891 -10.010 -25.467 1.00 81.12 79 ILE A N 1
ATOM 592 C CA . ILE A 1 79 ? 2.909 -9.482 -24.505 1.00 81.12 79 ILE A CA 1
ATOM 593 C C . ILE A 1 79 ? 1.995 -8.450 -25.188 1.00 81.12 79 ILE A C 1
ATOM 595 O O . ILE A 1 79 ? 0.776 -8.476 -24.995 1.00 81.12 79 ILE A O 1
ATOM 599 N N . VAL A 1 80 ? 2.550 -7.593 -26.054 1.00 81.06 80 VAL A N 1
ATOM 600 C CA . VAL A 1 80 ? 1.811 -6.494 -26.706 1.00 81.06 80 VAL A CA 1
ATOM 601 C C . VAL A 1 80 ? 0.844 -7.009 -27.774 1.00 81.06 80 VAL A C 1
ATOM 603 O O . VAL A 1 80 ? -0.237 -6.438 -27.963 1.00 81.06 80 VAL A O 1
ATOM 606 N N . ARG A 1 81 ? 1.166 -8.134 -28.428 1.00 83.06 81 ARG A N 1
ATOM 607 C CA . ARG A 1 81 ? 0.251 -8.819 -29.358 1.00 83.06 81 ARG A CA 1
ATOM 608 C C . ARG A 1 81 ? -1.089 -9.141 -28.697 1.00 83.06 81 ARG A C 1
ATOM 610 O O . ARG A 1 81 ? -2.141 -8.961 -29.305 1.0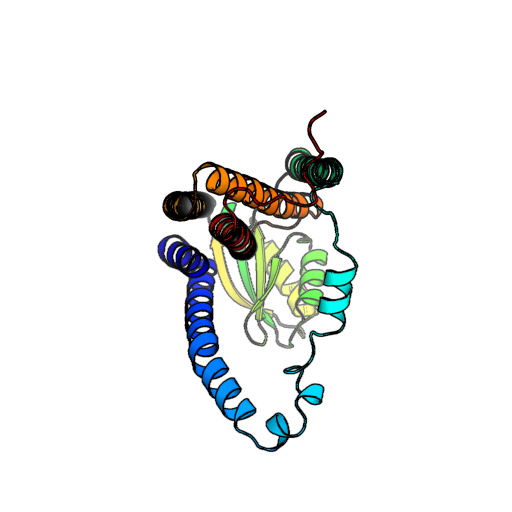0 83.06 81 ARG A O 1
ATOM 617 N N . HIS A 1 82 ? -1.063 -9.560 -27.435 1.00 86.56 82 HIS A N 1
ATOM 618 C CA . HIS A 1 82 ? -2.258 -9.928 -26.676 1.00 86.56 82 HIS A CA 1
ATOM 619 C C . HIS A 1 82 ? -2.778 -8.794 -25.782 1.00 86.56 82 HIS A C 1
ATOM 621 O O . HIS A 1 82 ? -3.561 -9.054 -24.868 1.00 86.56 82 HIS A O 1
ATOM 627 N N . ARG A 1 83 ? -2.412 -7.530 -26.061 1.00 88.94 83 ARG A N 1
ATOM 628 C CA . ARG A 1 83 ? -2.775 -6.364 -25.232 1.00 88.94 83 ARG A CA 1
ATOM 629 C C . ARG A 1 83 ? -4.256 -6.291 -24.868 1.00 88.94 83 ARG A C 1
ATOM 631 O O . ARG A 1 83 ? -4.575 -5.967 -23.738 1.00 88.94 83 ARG A O 1
ATOM 638 N N . ARG A 1 84 ? -5.168 -6.644 -25.785 1.00 91.31 84 ARG A N 1
ATOM 639 C CA . ARG A 1 84 ? -6.619 -6.603 -25.525 1.00 91.31 84 ARG A CA 1
ATOM 640 C C . ARG A 1 84 ? -7.046 -7.583 -24.429 1.00 91.31 84 ARG A C 1
ATOM 642 O O . ARG A 1 84 ? -7.921 -7.248 -23.644 1.00 91.31 84 ARG A O 1
ATOM 649 N N . ARG A 1 85 ? -6.419 -8.763 -24.355 1.00 92.38 85 ARG A N 1
ATOM 650 C CA . ARG A 1 85 ? -6.708 -9.760 -23.310 1.00 92.38 85 ARG A CA 1
ATOM 651 C C . ARG A 1 85 ? -6.216 -9.275 -21.950 1.00 92.38 85 ARG A C 1
ATOM 653 O O . ARG A 1 85 ? -6.962 -9.343 -20.984 1.00 92.38 85 ARG A O 1
ATOM 660 N N . TRP A 1 86 ? -4.999 -8.734 -21.899 1.00 92.56 86 TRP A N 1
ATOM 661 C CA . TRP A 1 86 ? -4.416 -8.198 -20.666 1.00 92.56 86 TRP A CA 1
ATOM 662 C C . TRP A 1 86 ? -5.155 -6.962 -20.157 1.00 92.56 86 TRP A C 1
ATOM 664 O O . TRP A 1 86 ? -5.473 -6.892 -18.975 1.00 92.56 86 TRP A O 1
ATOM 674 N N . LEU A 1 87 ? -5.498 -6.031 -21.053 1.00 93.19 87 LEU A N 1
ATOM 675 C CA . LEU A 1 87 ? -6.318 -4.870 -20.711 1.00 93.19 87 LEU A CA 1
ATOM 676 C C . LEU A 1 87 ? -7.717 -5.297 -20.258 1.00 93.19 87 LEU A C 1
ATOM 678 O O . LEU A 1 87 ? -8.182 -4.800 -19.246 1.00 93.19 87 LEU A O 1
ATOM 682 N N . GLY A 1 88 ? -8.353 -6.262 -20.933 1.00 95.75 88 GLY A N 1
ATOM 683 C CA . GLY A 1 88 ? -9.654 -6.792 -20.512 1.00 95.75 88 GLY A CA 1
ATOM 684 C C . GLY A 1 88 ? -9.617 -7.443 -19.126 1.00 95.75 88 GLY A C 1
ATOM 685 O O . GLY A 1 88 ? -10.483 -7.171 -18.300 1.00 95.75 88 GLY A O 1
ATOM 686 N N . ALA A 1 89 ? -8.590 -8.248 -18.841 1.00 95.88 89 ALA A N 1
ATOM 687 C CA . ALA A 1 89 ? -8.397 -8.857 -17.526 1.00 95.88 89 ALA A CA 1
ATOM 688 C C . ALA A 1 89 ? -8.150 -7.802 -16.431 1.00 95.88 89 ALA A C 1
ATOM 690 O O . ALA A 1 89 ? -8.768 -7.861 -15.374 1.00 95.88 89 ALA A O 1
ATOM 691 N N . SER A 1 90 ? -7.300 -6.808 -16.699 1.00 95.69 90 SER A N 1
ATOM 692 C CA . SER A 1 90 ? -7.042 -5.686 -15.786 1.00 95.69 90 SER A CA 1
ATOM 693 C C . SER A 1 90 ? -8.304 -4.849 -15.538 1.00 95.69 90 SER A C 1
ATOM 695 O O . SER A 1 90 ? -8.641 -4.574 -14.389 1.00 95.69 90 SER A O 1
ATOM 697 N N . SER A 1 91 ? -9.071 -4.518 -16.581 1.00 95.56 91 SER A N 1
ATOM 698 C CA . SER A 1 91 ? -10.347 -3.809 -16.433 1.00 95.56 91 SER A CA 1
ATOM 699 C C . SER A 1 91 ? -11.361 -4.608 -15.614 1.00 95.56 91 SER A C 1
ATOM 701 O O . SER A 1 91 ? -12.047 -4.027 -14.778 1.00 95.56 91 SER A O 1
ATOM 703 N N . LEU A 1 92 ? -11.433 -5.931 -15.794 1.00 97.44 92 LEU A N 1
ATOM 704 C CA . LEU A 1 92 ? -12.285 -6.787 -14.968 1.00 97.44 92 LEU A CA 1
ATOM 705 C C . LEU A 1 92 ? -11.867 -6.741 -13.493 1.00 97.44 92 LEU A C 1
ATOM 707 O O . LEU A 1 92 ? -12.726 -6.600 -12.627 1.00 97.44 92 LEU A O 1
ATOM 711 N N . LEU A 1 93 ? -10.565 -6.815 -13.202 1.00 97.56 93 LEU A N 1
ATOM 712 C CA . LEU A 1 93 ? -10.059 -6.701 -11.832 1.00 97.56 93 LEU A CA 1
ATOM 713 C C . LEU A 1 93 ? -10.414 -5.350 -11.205 1.00 97.56 93 LEU A C 1
ATOM 715 O O . LEU A 1 93 ? -10.821 -5.312 -10.048 1.00 97.56 93 LEU A O 1
ATOM 719 N N . VAL A 1 94 ? -10.335 -4.258 -11.971 1.00 97.50 94 VAL A N 1
ATOM 720 C CA . VAL A 1 94 ? -10.781 -2.935 -11.513 1.00 97.50 94 VAL A CA 1
ATOM 721 C C . VAL A 1 94 ? -12.269 -2.937 -11.185 1.00 97.50 94 VAL A C 1
ATOM 723 O O . VAL A 1 94 ? -12.650 -2.447 -10.128 1.00 97.50 94 VAL A O 1
ATOM 726 N N . VAL A 1 95 ? -13.114 -3.513 -12.042 1.00 97.81 95 VAL A N 1
ATOM 727 C CA . VAL A 1 95 ? -14.558 -3.611 -11.775 1.00 97.81 95 VAL A CA 1
ATOM 728 C C . VAL A 1 95 ? -14.822 -4.402 -10.494 1.00 97.81 95 VAL A C 1
ATOM 730 O O . VAL A 1 95 ? -15.611 -3.963 -9.663 1.00 97.81 95 VAL A O 1
ATOM 733 N N . VAL A 1 96 ? -14.130 -5.526 -10.290 1.00 97.69 96 VAL A N 1
ATOM 734 C CA . VAL A 1 96 ? -14.239 -6.323 -9.058 1.00 97.69 96 VAL A CA 1
ATOM 735 C C . VAL A 1 96 ? -13.779 -5.522 -7.839 1.00 97.69 96 VAL A C 1
ATOM 737 O O . VAL A 1 96 ? -14.450 -5.546 -6.809 1.00 97.69 96 VAL A O 1
ATOM 740 N N . ALA A 1 97 ? -12.674 -4.784 -7.942 1.00 97.44 97 ALA A N 1
ATOM 741 C CA . ALA A 1 97 ? -12.168 -3.938 -6.866 1.00 97.44 97 ALA A CA 1
ATOM 742 C C . ALA A 1 97 ? -13.164 -2.824 -6.501 1.00 97.44 97 ALA A C 1
ATOM 744 O O . ALA A 1 97 ? -13.508 -2.668 -5.330 1.00 97.44 97 ALA A O 1
ATOM 745 N N . VAL A 1 98 ? -13.692 -2.108 -7.498 1.00 97.12 98 VAL A N 1
ATOM 746 C CA . VAL A 1 98 ? -14.712 -1.063 -7.312 1.00 97.12 98 VAL A CA 1
ATOM 747 C C . VAL A 1 98 ? -15.994 -1.645 -6.721 1.00 97.12 98 VAL A C 1
ATOM 749 O O . VAL A 1 98 ? -16.562 -1.047 -5.813 1.00 97.12 98 VAL A O 1
ATOM 752 N N . ALA A 1 99 ? -16.431 -2.821 -7.176 1.00 97.19 99 ALA A N 1
ATOM 753 C CA . ALA A 1 99 ? -17.584 -3.511 -6.604 1.00 97.19 99 ALA A CA 1
ATOM 754 C C . ALA A 1 99 ? -17.360 -3.869 -5.128 1.00 97.19 99 ALA A C 1
ATOM 756 O O . ALA A 1 99 ? -18.272 -3.704 -4.327 1.00 97.19 99 ALA A O 1
ATOM 757 N N . GLY A 1 100 ? -16.150 -4.288 -4.745 1.00 95.81 100 GLY A N 1
ATOM 758 C CA . GLY A 1 100 ? -15.798 -4.515 -3.341 1.00 95.81 100 GLY A CA 1
ATOM 759 C C . GLY A 1 100 ? -15.980 -3.255 -2.500 1.00 95.81 100 GLY A C 1
ATOM 760 O O . GLY A 1 100 ? -16.662 -3.291 -1.479 1.00 95.81 100 GLY A O 1
ATOM 761 N N . ILE A 1 101 ? -15.449 -2.128 -2.979 1.00 95.62 101 ILE A N 1
ATOM 762 C CA . ILE A 1 101 ? -15.562 -0.825 -2.305 1.00 95.62 101 ILE A CA 1
ATOM 763 C C . ILE A 1 101 ? -17.026 -0.379 -2.210 1.00 95.62 101 ILE A C 1
ATOM 765 O O . ILE A 1 101 ? -17.465 0.048 -1.148 1.00 95.62 101 ILE A O 1
ATOM 769 N N . ALA A 1 102 ? -17.794 -0.487 -3.296 1.00 96.00 102 ALA A N 1
ATOM 770 C CA . ALA A 1 102 ? -19.173 -0.005 -3.349 1.00 96.00 102 ALA A CA 1
ATOM 771 C C . ALA A 1 102 ? -20.156 -0.883 -2.558 1.00 96.00 102 ALA A C 1
ATOM 773 O O . ALA A 1 102 ? -21.083 -0.359 -1.948 1.00 96.00 102 ALA A O 1
ATOM 774 N N . LEU A 1 103 ? -19.976 -2.209 -2.578 1.00 95.69 103 LEU A N 1
ATOM 775 C CA . LEU A 1 103 ? -20.916 -3.157 -1.972 1.00 95.69 103 LEU A CA 1
ATOM 776 C C . LEU A 1 103 ? -20.602 -3.457 -0.504 1.00 95.69 103 LEU A C 1
ATOM 778 O O . LEU A 1 103 ? -21.529 -3.677 0.270 1.00 95.69 103 LEU A O 1
ATOM 782 N N . ARG A 1 104 ? -19.321 -3.503 -0.113 1.00 93.62 104 ARG A N 1
ATOM 783 C CA . ARG A 1 104 ? -18.921 -3.773 1.280 1.00 93.62 104 ARG A CA 1
ATOM 784 C C . ARG A 1 104 ? -18.533 -2.527 2.063 1.00 93.62 104 ARG A C 1
ATOM 786 O O . ARG A 1 104 ? -18.597 -2.555 3.287 1.00 93.62 104 ARG A O 1
ATOM 793 N N . GLY A 1 105 ? -18.148 -1.453 1.377 1.00 91.12 105 GLY A N 1
ATOM 794 C CA . GLY A 1 105 ? -17.552 -0.285 2.011 1.00 91.12 105 GLY A CA 1
ATOM 795 C C . GLY A 1 105 ? -16.086 -0.505 2.391 1.00 91.12 105 GLY A C 1
ATOM 796 O O . GLY A 1 105 ? -15.497 -1.560 2.146 1.00 91.12 105 GLY A O 1
ATOM 797 N N . LEU A 1 106 ? -15.493 0.529 2.983 1.00 90.25 106 LEU A N 1
ATOM 798 C CA . LEU A 1 106 ? -14.148 0.488 3.549 1.00 90.25 106 LEU A CA 1
ATOM 799 C C . LEU A 1 106 ? -14.255 0.512 5.068 1.00 90.25 106 LEU A C 1
ATOM 801 O O . LEU A 1 106 ? -14.893 1.405 5.622 1.00 90.25 106 LEU A O 1
ATOM 805 N N . ASP A 1 107 ? -13.615 -0.454 5.721 1.00 87.50 107 ASP A N 1
ATOM 806 C CA . ASP A 1 107 ? -13.460 -0.446 7.171 1.00 87.50 107 ASP A CA 1
ATOM 807 C C . ASP A 1 107 ? -12.278 0.466 7.509 1.00 87.50 107 ASP A C 1
ATOM 809 O O . ASP A 1 107 ? -11.134 0.150 7.183 1.00 87.50 107 ASP A O 1
ATOM 813 N N . LEU A 1 108 ? -12.550 1.652 8.044 1.00 85.94 108 LEU A N 1
ATOM 814 C CA . LEU A 1 108 ? -11.519 2.643 8.343 1.00 85.94 108 LEU A CA 1
ATOM 815 C C . LEU A 1 108 ? -10.945 2.389 9.738 1.00 85.94 108 LEU A C 1
ATOM 817 O O . LEU A 1 108 ? -11.676 2.126 10.687 1.00 85.94 108 LEU A O 1
ATOM 821 N N . GLY A 1 109 ? -9.623 2.486 9.859 1.00 82.81 109 GLY A N 1
ATOM 822 C CA . GLY A 1 109 ? -8.923 2.332 11.126 1.00 82.81 109 GLY A CA 1
ATOM 823 C C . GLY A 1 109 ? -9.285 3.417 12.143 1.00 82.81 109 GLY A C 1
ATOM 824 O O . GLY A 1 109 ? -9.701 4.526 11.800 1.00 82.81 109 GLY A O 1
ATOM 825 N N . VAL A 1 110 ? -9.041 3.100 13.413 1.00 78.94 110 VAL A N 1
ATOM 826 C CA . VAL A 1 110 ? -9.422 3.899 14.594 1.00 78.94 110 VAL A CA 1
ATOM 827 C C . VAL A 1 110 ? -8.829 5.309 14.606 1.00 78.94 110 VAL A C 1
ATOM 829 O O . VAL A 1 110 ? -9.385 6.228 15.192 1.00 78.94 110 VAL A O 1
ATOM 832 N N . GLU A 1 111 ? -7.706 5.510 13.923 1.00 75.62 111 GLU A N 1
ATOM 833 C CA . GLU A 1 111 ? -7.066 6.820 13.786 1.00 75.62 111 GLU A CA 1
ATOM 834 C C . GLU A 1 111 ? -7.753 7.741 12.772 1.00 75.62 111 GLU A C 1
ATOM 836 O O . GLU A 1 111 ? -7.455 8.931 12.736 1.00 75.62 111 GLU A O 1
ATOM 841 N N . PHE A 1 112 ? -8.670 7.209 11.961 1.00 79.50 112 PHE A N 1
ATOM 842 C CA . PHE A 1 112 ? -9.472 7.971 11.003 1.00 79.50 112 PHE A CA 1
ATOM 843 C C . PHE A 1 112 ? -10.932 8.108 11.439 1.00 79.50 112 PHE A C 1
ATOM 845 O O . PHE A 1 112 ? -11.596 9.052 11.020 1.00 79.50 112 PHE A O 1
ATOM 852 N N . THR A 1 113 ? -11.438 7.177 12.251 1.00 79.88 113 THR A N 1
ATOM 853 C CA . THR A 1 113 ? -12.824 7.184 12.755 1.00 79.88 113 THR A CA 1
ATOM 854 C C . THR A 1 113 ? -12.950 7.689 14.189 1.00 79.88 113 THR A C 1
ATOM 856 O O . THR A 1 113 ? -14.054 7.995 14.627 1.00 79.88 113 THR A O 1
ATOM 859 N N . GLY A 1 114 ? -11.841 7.764 14.927 1.00 80.19 114 GLY A N 1
ATOM 860 C CA . GLY A 1 114 ? -11.861 7.825 16.386 1.00 80.19 114 GLY A CA 1
ATOM 861 C C . GLY A 1 114 ? -11.970 6.425 16.999 1.00 80.19 114 GLY A C 1
ATOM 862 O O . GLY A 1 114 ? -12.442 5.477 16.360 1.00 80.19 114 GLY A O 1
ATOM 863 N N . GLY A 1 115 ? -11.486 6.284 18.230 1.00 85.75 115 GLY A N 1
ATOM 864 C CA . GLY A 1 115 ? -11.459 5.011 18.947 1.00 85.75 115 GLY A CA 1
ATOM 865 C C . GLY A 1 115 ? -10.505 5.011 20.135 1.00 85.75 115 GLY A C 1
ATOM 866 O O . GLY A 1 115 ? -10.081 6.069 20.611 1.00 85.75 115 GLY A O 1
ATOM 867 N N . ARG A 1 116 ? -10.160 3.820 20.621 1.00 88.19 116 ARG A N 1
ATOM 868 C CA . ARG A 1 116 ? -9.263 3.628 21.766 1.00 88.19 116 ARG A CA 1
ATOM 869 C C . ARG A 1 116 ? -8.119 2.687 21.397 1.00 88.19 116 ARG A C 1
ATOM 871 O O . ARG A 1 116 ? -8.321 1.626 20.802 1.00 88.19 116 ARG A O 1
ATOM 878 N N . LEU A 1 117 ? -6.907 3.098 21.743 1.00 88.06 117 LEU A N 1
ATOM 879 C CA . LEU A 1 117 ? -5.684 2.318 21.632 1.00 88.06 117 LEU A CA 1
ATOM 880 C C . LEU A 1 117 ? -5.221 2.007 23.045 1.00 88.06 117 LEU A C 1
ATOM 882 O O . LEU A 1 117 ? -4.922 2.921 23.808 1.00 88.06 117 LEU A O 1
ATOM 886 N N . VAL A 1 118 ? -5.157 0.723 23.374 1.00 90.94 118 VAL A N 1
ATOM 887 C CA . VAL A 1 118 ? -4.718 0.265 24.689 1.00 90.94 118 VAL A CA 1
ATOM 888 C C . VAL A 1 118 ? -3.545 -0.685 24.508 1.00 90.94 118 VAL A C 1
ATOM 890 O O . VAL A 1 118 ? -3.597 -1.604 23.690 1.00 90.94 118 VAL A O 1
ATOM 893 N N . GLU A 1 119 ? -2.474 -0.434 25.242 1.00 91.94 119 GLU A N 1
ATOM 894 C CA . GLU A 1 119 ? -1.285 -1.272 25.303 1.00 91.94 119 GLU A CA 1
ATOM 895 C C . GLU A 1 119 ? -1.308 -2.053 26.610 1.00 91.94 119 GLU A C 1
ATOM 897 O O . GLU A 1 119 ? -1.452 -1.474 27.691 1.00 91.94 119 GLU A O 1
ATOM 902 N N . TYR A 1 120 ? -1.203 -3.370 26.488 1.00 92.12 120 TYR A N 1
ATOM 903 C CA . TYR A 1 120 ? -1.240 -4.297 27.602 1.00 92.12 120 TYR A CA 1
ATOM 904 C C . TYR A 1 120 ? 0.101 -5.004 27.735 1.00 92.12 120 TYR A C 1
ATOM 906 O O . TYR A 1 120 ? 0.597 -5.524 26.739 1.00 92.12 120 TYR A O 1
ATOM 914 N N . SER A 1 121 ? 0.633 -5.097 28.949 1.00 91.44 121 SER A N 1
ATOM 915 C CA . SER A 1 121 ? 1.754 -5.987 29.256 1.00 91.44 121 SER A CA 1
ATOM 916 C C . SER A 1 121 ? 1.239 -7.240 29.950 1.00 91.44 121 SER A C 1
ATOM 918 O O . SER A 1 121 ? 0.300 -7.179 30.749 1.00 91.44 121 SER A O 1
ATOM 920 N N . THR A 1 122 ? 1.817 -8.393 29.630 1.00 89.25 122 THR A N 1
ATOM 921 C CA . THR A 1 122 ? 1.407 -9.694 30.182 1.00 89.25 122 THR A CA 1
ATOM 922 C C . THR A 1 122 ? 2.572 -10.367 30.894 1.00 89.25 122 THR A C 1
ATOM 924 O O . THR A 1 122 ? 3.729 -10.160 30.543 1.00 89.25 122 THR A O 1
ATOM 927 N N . SER A 1 123 ? 2.291 -11.184 31.914 1.00 86.44 123 SER A N 1
ATOM 928 C CA . SER A 1 123 ? 3.358 -11.844 32.685 1.00 86.44 123 SER A CA 1
ATOM 929 C C . SER A 1 123 ? 4.080 -12.947 31.901 1.00 86.44 123 SER A C 1
ATOM 931 O O . SER A 1 123 ? 5.227 -13.280 32.205 1.00 86.44 123 SER A O 1
ATOM 933 N N . LYS A 1 124 ? 3.424 -13.517 30.885 1.00 86.75 124 LYS A N 1
ATOM 934 C CA . LYS A 1 124 ? 4.022 -14.403 29.884 1.00 86.75 124 LYS A CA 1
ATOM 935 C C . LYS A 1 124 ? 3.764 -13.862 28.492 1.00 86.75 124 LYS A C 1
ATOM 937 O O . LYS A 1 124 ? 2.621 -13.563 28.177 1.00 86.75 124 LYS A O 1
ATOM 942 N N . GLN A 1 125 ? 4.798 -13.893 27.654 1.00 84.94 125 GLN A N 1
ATOM 943 C CA . GLN A 1 125 ? 4.714 -13.542 26.243 1.00 84.94 125 GLN A CA 1
ATOM 944 C C . GLN A 1 125 ? 3.558 -14.294 25.557 1.00 84.94 125 GLN A C 1
ATOM 946 O O . GLN A 1 125 ? 3.545 -15.530 25.513 1.00 84.94 125 GLN A O 1
ATOM 951 N N . VAL A 1 126 ? 2.582 -13.542 25.047 1.00 86.19 126 VAL A N 1
ATOM 952 C CA . VAL A 1 126 ? 1.470 -14.063 24.243 1.00 86.19 126 VAL A CA 1
ATOM 953 C C . VAL A 1 126 ? 1.714 -13.665 22.798 1.00 86.19 126 VAL A C 1
ATOM 955 O O . VAL A 1 126 ? 1.932 -12.494 22.505 1.00 86.19 126 VAL A O 1
ATOM 958 N N . ASP A 1 127 ? 1.659 -14.634 21.888 1.00 89.00 127 ASP A N 1
ATOM 959 C CA . ASP A 1 127 ? 1.795 -14.340 20.467 1.00 89.00 127 ASP A CA 1
ATOM 960 C C . ASP A 1 127 ? 0.598 -13.527 19.945 1.00 89.00 127 ASP A C 1
ATOM 962 O O . ASP A 1 127 ? -0.542 -13.669 20.411 1.00 89.00 127 ASP A O 1
ATOM 966 N N . ALA A 1 128 ? 0.846 -12.700 18.931 1.00 88.00 128 ALA A N 1
ATOM 967 C CA . ALA A 1 128 ? -0.163 -11.829 18.340 1.00 88.00 128 ALA A CA 1
ATOM 968 C C . ALA A 1 128 ? -1.413 -12.577 17.852 1.00 88.00 128 ALA A C 1
ATOM 970 O O . ALA A 1 128 ? -2.506 -12.008 17.878 1.00 88.00 128 ALA A O 1
ATOM 971 N N . ASP A 1 129 ? -1.293 -13.820 17.378 1.00 90.75 129 ASP A N 1
ATOM 972 C CA . ASP A 1 129 ? -2.427 -14.579 16.847 1.00 90.75 129 ASP A CA 1
ATOM 973 C C . ASP A 1 129 ? -3.314 -15.120 17.974 1.00 90.75 129 ASP A C 1
ATOM 975 O O . ASP A 1 129 ? -4.543 -15.054 17.871 1.00 90.75 129 ASP A O 1
ATOM 979 N N . THR A 1 130 ? -2.720 -15.603 19.064 1.00 91.75 130 THR A N 1
ATOM 980 C CA . THR A 1 130 ? -3.436 -16.019 20.278 1.00 91.75 130 THR A CA 1
ATOM 981 C C . THR A 1 130 ? -4.110 -14.832 20.943 1.00 91.75 130 THR A C 1
ATOM 983 O O . THR A 1 130 ? -5.296 -14.912 21.269 1.00 91.75 130 THR A O 1
ATOM 986 N N . ALA A 1 131 ? -3.405 -13.709 21.076 1.00 91.94 131 ALA A N 1
ATOM 987 C CA . ALA A 1 131 ? -3.980 -12.483 21.610 1.00 91.94 131 ALA A CA 1
ATOM 988 C C . ALA A 1 131 ? -5.140 -11.986 20.740 1.00 91.94 131 ALA A C 1
ATOM 990 O O . ALA A 1 131 ? -6.211 -11.666 21.251 1.00 91.94 131 ALA A O 1
ATOM 991 N N . ARG A 1 132 ? -4.985 -12.008 19.409 1.00 93.00 132 ARG A N 1
ATOM 992 C CA . ARG A 1 132 ? -6.058 -11.633 18.478 1.00 93.00 132 ARG A CA 1
ATOM 993 C C . ARG A 1 132 ? -7.286 -12.523 18.616 1.00 93.00 132 ARG A C 1
ATOM 995 O O . ARG A 1 132 ? -8.398 -12.006 18.571 1.00 93.00 132 ARG A O 1
ATOM 1002 N N . LYS A 1 133 ? -7.104 -13.835 18.794 1.00 94.12 133 LYS A N 1
ATOM 1003 C CA . LYS A 1 133 ? -8.215 -14.764 19.051 1.00 94.12 133 LYS A CA 1
ATOM 1004 C C . LYS A 1 133 ? -8.901 -14.460 20.379 1.00 94.12 133 LYS A C 1
ATOM 1006 O O . LYS A 1 133 ? -10.112 -14.316 20.385 1.00 94.12 133 LYS A O 1
ATOM 1011 N N . ALA A 1 134 ? -8.144 -14.264 21.459 1.00 93.38 134 ALA A N 1
ATOM 1012 C CA . ALA A 1 134 ? -8.706 -13.942 22.771 1.00 93.38 134 ALA A CA 1
ATOM 1013 C C . ALA A 1 134 ? -9.535 -12.646 22.750 1.00 93.38 134 ALA A C 1
ATOM 1015 O O . ALA A 1 134 ? -10.647 -12.607 23.268 1.00 93.38 134 ALA A O 1
ATOM 1016 N N . VAL A 1 135 ? -9.031 -11.602 22.086 1.00 93.69 135 VAL A N 1
ATOM 1017 C CA . VAL A 1 135 ? -9.750 -10.329 21.914 1.00 93.69 135 VAL A CA 1
ATOM 1018 C C . VAL A 1 135 ? -10.997 -10.497 21.036 1.00 93.69 135 VAL A C 1
ATOM 1020 O O . VAL A 1 135 ? -12.040 -9.902 21.315 1.00 93.69 135 VAL A O 1
ATOM 1023 N N . ALA A 1 136 ? -10.924 -11.327 19.992 1.00 93.56 136 ALA A N 1
ATOM 1024 C CA . ALA A 1 136 ? -12.075 -11.636 19.148 1.00 93.56 136 ALA A CA 1
ATOM 1025 C C . ALA A 1 136 ? -13.161 -12.412 19.911 1.00 93.56 136 ALA A C 1
ATOM 1027 O O . ALA A 1 136 ? -14.335 -12.049 19.824 1.00 93.56 136 ALA A O 1
ATOM 1028 N N . ASP A 1 137 ? -12.765 -13.418 20.693 1.00 93.62 137 ASP A N 1
ATOM 1029 C CA . ASP A 1 137 ? -13.647 -14.235 21.534 1.00 93.62 137 ASP A CA 1
ATOM 1030 C C . ASP A 1 137 ? -14.290 -13.399 22.656 1.00 93.62 137 ASP A C 1
ATOM 1032 O O . ASP A 1 137 ? -15.439 -13.635 23.028 1.00 93.62 137 ASP A O 1
ATOM 1036 N N . ALA A 1 138 ? -13.598 -12.356 23.130 1.00 91.88 138 ALA A N 1
ATOM 1037 C CA . ALA A 1 138 ? -14.126 -11.366 24.073 1.00 91.88 138 ALA A CA 1
ATOM 1038 C C . ALA A 1 138 ? -15.178 -10.412 23.464 1.00 91.88 138 ALA A C 1
ATOM 1040 O O . ALA A 1 138 ? -15.718 -9.560 24.172 1.00 91.88 138 ALA A O 1
ATOM 1041 N N . GLY A 1 139 ? -15.489 -10.546 22.169 1.00 91.56 139 GLY A N 1
ATOM 1042 C CA . GLY A 1 139 ? -16.523 -9.774 21.477 1.00 91.56 139 GLY A CA 1
ATOM 1043 C C . GLY A 1 139 ? -15.998 -8.656 20.577 1.00 91.56 139 GLY A C 1
ATOM 1044 O O . GLY A 1 139 ? -16.802 -7.916 20.010 1.00 91.56 139 GLY A O 1
ATOM 1045 N N . PHE A 1 140 ? -14.678 -8.551 20.380 1.00 91.12 140 PHE A N 1
ATOM 1046 C CA . PHE A 1 140 ? -14.054 -7.505 19.561 1.00 91.12 140 PHE A CA 1
ATOM 1047 C C . PHE A 1 140 ? -13.324 -8.084 18.334 1.00 91.12 140 PHE A C 1
ATOM 1049 O O . PHE A 1 140 ? -12.126 -7.863 18.158 1.00 91.12 140 PHE A O 1
ATOM 1056 N N . PRO A 1 141 ? -14.016 -8.796 17.419 1.00 86.81 141 PRO A N 1
ATOM 1057 C CA . PRO A 1 141 ? -13.383 -9.483 16.285 1.00 86.81 141 PRO A CA 1
ATOM 1058 C C . PRO A 1 141 ? -12.756 -8.541 15.248 1.00 86.81 141 PRO A C 1
ATOM 1060 O O . PRO A 1 141 ? -11.993 -8.985 14.392 1.00 86.81 141 PRO A O 1
ATOM 1063 N N . ARG A 1 142 ? -13.090 -7.246 15.302 1.00 82.25 142 ARG A N 1
ATOM 1064 C CA . ARG A 1 142 ? -12.528 -6.201 14.432 1.00 82.25 142 ARG A CA 1
ATOM 1065 C C . ARG A 1 142 ? -11.366 -5.441 15.071 1.00 82.25 142 ARG A C 1
ATOM 1067 O O . ARG A 1 142 ? -10.796 -4.570 14.422 1.00 82.25 142 ARG A O 1
ATOM 1074 N N . ALA A 1 143 ? -11.012 -5.751 16.318 1.00 87.25 143 ALA A N 1
ATOM 1075 C CA . ALA A 1 143 ? -9.871 -5.124 16.960 1.00 87.25 143 ALA A CA 1
ATOM 1076 C C . ALA A 1 143 ? -8.569 -5.525 16.252 1.00 87.25 143 ALA A C 1
ATOM 1078 O O . ALA A 1 143 ? -8.317 -6.696 15.952 1.00 87.25 143 ALA A O 1
ATOM 1079 N N . VAL A 1 144 ? -7.719 -4.537 15.998 1.00 85.38 144 VAL A N 1
ATOM 1080 C CA . VAL A 1 144 ? -6.390 -4.744 15.432 1.00 85.38 144 VAL A CA 1
ATOM 1081 C C . VAL A 1 144 ? -5.430 -5.011 16.582 1.00 85.38 144 VAL A C 1
ATOM 1083 O O . VAL A 1 144 ? -5.137 -4.120 17.376 1.00 85.38 144 VAL A O 1
ATOM 1086 N N . VAL A 1 145 ? -4.951 -6.252 16.656 1.00 88.56 145 VAL A N 1
ATOM 1087 C CA . VAL A 1 145 ? -4.008 -6.717 17.680 1.00 88.56 145 VAL A CA 1
ATOM 1088 C C . VAL A 1 145 ? -2.622 -6.896 17.071 1.00 88.56 145 VAL A C 1
ATOM 1090 O O . VAL A 1 145 ? -2.470 -7.598 16.058 1.00 88.56 145 VAL A O 1
ATOM 1093 N N . GLN A 1 146 ? -1.637 -6.242 17.682 1.00 86.62 146 GLN A N 1
ATOM 1094 C CA . GLN A 1 146 ? -0.232 -6.236 17.277 1.00 86.62 146 GLN A CA 1
ATOM 1095 C C . GLN A 1 146 ? 0.669 -6.377 18.505 1.00 86.62 146 GLN A C 1
ATOM 1097 O O . GLN A 1 146 ? 0.371 -5.815 19.555 1.00 86.62 146 GLN A O 1
ATOM 1102 N N . GLU A 1 147 ? 1.782 -7.086 18.350 1.00 86.88 147 GLU A N 1
ATOM 1103 C CA . GLU A 1 147 ? 2.871 -7.073 19.329 1.00 86.88 147 GLU A CA 1
ATOM 1104 C C . GLU A 1 147 ? 3.553 -5.696 19.340 1.00 86.88 147 GLU A C 1
ATOM 1106 O O . GLU A 1 147 ? 3.755 -5.074 18.289 1.00 86.88 147 GLU A O 1
ATOM 1111 N N . SER A 1 148 ? 3.896 -5.225 20.533 1.00 76.56 148 SER A N 1
ATOM 1112 C CA . SER A 1 148 ? 4.655 -4.007 20.802 1.00 76.56 148 SER A CA 1
ATOM 1113 C C . SER A 1 148 ? 5.771 -4.363 21.786 1.00 76.56 148 SER A C 1
ATOM 1115 O O . SER A 1 148 ? 5.535 -5.013 22.793 1.00 76.56 148 SER A O 1
ATOM 1117 N N . GLY A 1 149 ? 7.022 -4.011 21.488 1.00 73.25 149 GLY A N 1
ATOM 1118 C CA . GLY A 1 149 ? 8.143 -4.400 22.356 1.00 73.25 149 GLY A CA 1
ATOM 1119 C C . GLY A 1 149 ? 8.361 -5.921 22.450 1.00 73.25 149 GLY A C 1
ATOM 1120 O O . GLY A 1 149 ? 8.081 -6.650 21.500 1.00 73.25 149 GLY A O 1
ATOM 1121 N N . SER A 1 150 ? 8.948 -6.389 23.559 1.00 72.75 150 SER A N 1
ATOM 1122 C CA . SER A 1 150 ? 9.232 -7.817 23.774 1.00 72.75 150 SER A CA 1
ATOM 1123 C C . SER A 1 150 ? 8.032 -8.597 24.307 1.00 72.75 150 SER A C 1
ATOM 1125 O O . SER A 1 150 ? 7.901 -9.765 23.958 1.00 72.75 150 SER A O 1
ATOM 1127 N N . ASP A 1 151 ? 7.158 -7.971 25.099 1.00 79.62 151 ASP A N 1
ATOM 1128 C CA . ASP A 1 151 ? 6.088 -8.665 25.835 1.00 79.62 151 ASP A CA 1
ATOM 1129 C C . ASP A 1 151 ? 4.749 -7.904 25.849 1.00 79.62 151 ASP A C 1
ATOM 1131 O O . ASP A 1 151 ? 3.781 -8.369 26.463 1.00 79.62 151 ASP A O 1
ATOM 1135 N N . ASP A 1 152 ? 4.671 -6.761 25.158 1.00 88.38 152 ASP A N 1
ATOM 1136 C CA . ASP A 1 152 ? 3.478 -5.921 25.159 1.00 88.38 152 ASP A CA 1
ATOM 1137 C C . ASP A 1 152 ? 2.617 -6.172 23.919 1.00 88.38 152 ASP A C 1
ATOM 1139 O O . ASP A 1 152 ? 3.060 -6.586 22.842 1.00 88.38 152 ASP A O 1
ATOM 1143 N N . ILE A 1 153 ? 1.326 -5.919 24.078 1.00 90.75 153 ILE A N 1
ATOM 1144 C CA . ILE A 1 153 ? 0.313 -6.143 23.059 1.00 90.75 153 ILE A CA 1
ATOM 1145 C C . ILE A 1 153 ? -0.512 -4.884 22.942 1.00 90.75 153 ILE A C 1
ATOM 1147 O O . ILE A 1 153 ? -1.202 -4.467 23.870 1.00 90.75 153 ILE A O 1
ATOM 1151 N N . THR A 1 154 ? -0.480 -4.286 21.760 1.00 89.12 154 THR A N 1
ATOM 1152 C CA . THR A 1 154 ? -1.358 -3.172 21.435 1.00 89.12 154 THR A CA 1
ATOM 1153 C C . THR A 1 154 ? -2.655 -3.699 20.841 1.00 89.12 154 THR A C 1
ATOM 1155 O O . THR A 1 154 ? -2.657 -4.380 19.811 1.00 89.12 154 THR A O 1
ATOM 1158 N N . VAL A 1 155 ? -3.770 -3.324 21.460 1.00 89.50 155 VAL A N 1
ATOM 1159 C CA . VAL A 1 155 ? -5.122 -3.538 20.950 1.00 89.50 155 VAL A CA 1
ATOM 1160 C C . VAL A 1 155 ? -5.691 -2.195 20.510 1.00 89.50 155 VAL A C 1
ATOM 1162 O O . VAL A 1 155 ? -5.793 -1.250 21.292 1.00 89.50 155 VAL A O 1
ATOM 1165 N N . ARG A 1 156 ? -6.074 -2.107 19.237 1.00 87.06 156 ARG A N 1
ATOM 1166 C CA . ARG A 1 156 ? -6.745 -0.937 18.661 1.00 87.06 156 ARG A CA 1
ATOM 1167 C C . ARG A 1 156 ? -8.155 -1.310 18.258 1.00 87.06 156 ARG A C 1
ATOM 1169 O O . ARG A 1 156 ? -8.349 -2.229 17.466 1.00 87.06 156 ARG A O 1
ATOM 1176 N N . THR A 1 157 ? -9.132 -0.583 18.770 1.00 87.12 157 THR A N 1
ATOM 1177 C CA . THR A 1 157 ? -10.542 -0.779 18.425 1.00 87.12 157 THR A CA 1
ATOM 1178 C C . THR A 1 157 ? -11.270 0.563 18.421 1.00 87.12 157 THR A C 1
ATOM 1180 O O . THR A 1 157 ? -10.676 1.591 18.754 1.00 87.12 157 THR A O 1
ATOM 1183 N N . GLY A 1 158 ? -12.520 0.568 17.957 1.00 83.50 158 GLY A N 1
ATOM 1184 C CA . GLY A 1 158 ? -13.362 1.763 17.913 1.00 83.50 158 GLY A CA 1
ATOM 1185 C C . GLY A 1 158 ? -13.648 2.327 19.307 1.00 83.50 158 GLY A C 1
ATOM 1186 O O . GLY A 1 158 ? -12.832 2.240 20.225 1.00 83.50 158 GLY A O 1
ATOM 1187 N N . GLU A 1 159 ? -14.814 2.937 19.493 1.00 80.94 159 GLU A N 1
ATOM 1188 C CA . GLU A 1 159 ? -15.215 3.355 20.836 1.00 80.94 159 GLU A CA 1
ATOM 1189 C C . GLU A 1 159 ? -15.245 2.145 21.778 1.00 80.94 159 GLU A C 1
ATOM 1191 O O . GLU A 1 159 ? -15.855 1.121 21.476 1.00 80.94 159 GLU A O 1
ATOM 1196 N N . LEU A 1 160 ? -14.527 2.263 22.894 1.00 84.44 160 LEU A N 1
ATOM 1197 C CA . LEU A 1 160 ? -14.374 1.209 23.886 1.00 84.44 160 LEU A CA 1
ATOM 1198 C C . LEU A 1 160 ? -14.616 1.810 25.264 1.00 84.44 160 LEU A C 1
ATOM 1200 O O . LEU A 1 160 ? -13.836 2.651 25.735 1.00 84.44 160 LEU A O 1
ATOM 1204 N N . SER A 1 161 ? -15.692 1.379 25.910 1.00 88.38 161 SER A N 1
ATOM 1205 C CA . SER A 1 161 ? -15.988 1.759 27.290 1.00 88.38 161 SER A CA 1
ATOM 1206 C C . SER A 1 161 ? -14.963 1.167 28.260 1.00 88.38 161 SER A C 1
ATOM 1208 O O . SER A 1 161 ? -14.241 0.224 27.940 1.00 88.38 161 SER A O 1
ATOM 1210 N N . ASP A 1 162 ? -14.890 1.708 29.475 1.00 89.38 162 ASP A N 1
ATOM 1211 C CA . ASP A 1 162 ? -13.994 1.178 30.513 1.00 89.38 162 ASP A CA 1
ATOM 1212 C C . ASP A 1 162 ? -14.333 -0.264 30.904 1.00 89.38 162 ASP A C 1
ATOM 1214 O O . ASP A 1 162 ?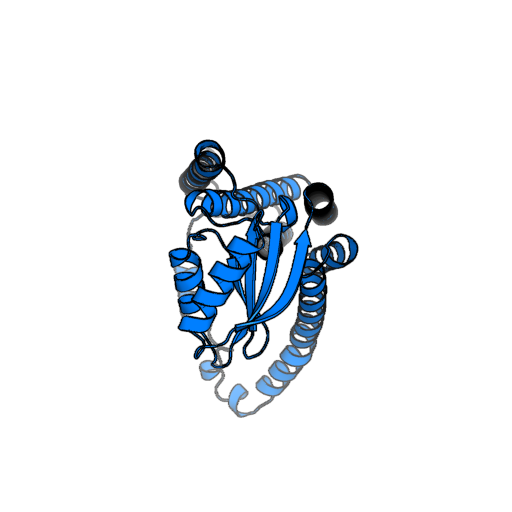 -13.439 -1.076 31.116 1.00 89.38 162 ASP A O 1
ATOM 1218 N N . ALA A 1 163 ? -15.617 -0.627 30.886 1.00 90.56 163 ALA A N 1
ATOM 1219 C CA . ALA A 1 163 ? -16.042 -2.001 31.134 1.00 90.56 163 ALA A CA 1
ATOM 1220 C C . ALA A 1 163 ? -15.578 -2.968 30.030 1.00 90.56 163 ALA A C 1
ATOM 1222 O O . ALA A 1 163 ? -15.210 -4.107 30.302 1.00 90.56 163 ALA A O 1
ATOM 1223 N N . GLU A 1 164 ? -15.597 -2.530 28.773 1.00 91.50 164 GLU A N 1
ATOM 1224 C CA . GLU A 1 164 ? -15.139 -3.337 27.639 1.00 91.50 164 GLU A CA 1
ATOM 1225 C C . GLU A 1 164 ? -13.613 -3.448 27.588 1.00 91.50 164 GLU A C 1
ATOM 1227 O O . GLU A 1 164 ? -13.078 -4.508 27.268 1.00 91.50 164 GLU A O 1
ATOM 1232 N N . GLN A 1 165 ? -12.912 -2.379 27.961 1.00 93.06 165 GLN A N 1
ATOM 1233 C CA . GLN A 1 165 ? -11.460 -2.372 28.110 1.00 93.06 165 GLN A CA 1
ATOM 1234 C C . GLN A 1 165 ? -10.995 -3.360 29.189 1.00 93.06 165 GLN A C 1
ATOM 1236 O O . GLN A 1 165 ? -10.014 -4.076 28.962 1.00 93.06 165 GLN A O 1
ATOM 1241 N N . GLU A 1 166 ? -11.725 -3.463 30.303 1.00 92.69 166 GLU A N 1
ATOM 1242 C CA . GLU A 1 166 ? -11.439 -4.452 31.346 1.00 92.69 166 GLU A CA 1
ATOM 1243 C C . GLU A 1 166 ? -11.736 -5.886 30.872 1.00 92.69 166 GLU A C 1
ATOM 1245 O O . GLU A 1 166 ? -10.930 -6.779 31.111 1.00 92.69 166 GLU A O 1
ATOM 1250 N N . LYS A 1 167 ? -12.798 -6.118 30.084 1.00 93.50 167 LYS A N 1
ATOM 1251 C CA . LYS A 1 167 ? -13.037 -7.439 29.460 1.00 93.50 167 LYS A CA 1
ATOM 1252 C C . LYS A 1 167 ? -11.882 -7.885 28.562 1.00 93.50 167 LYS A C 1
ATOM 1254 O O . LYS A 1 167 ? -11.491 -9.050 28.585 1.00 93.50 167 LYS A O 1
ATOM 1259 N N . ILE A 1 168 ? -11.334 -6.968 27.761 1.00 93.12 168 ILE A N 1
ATOM 1260 C CA . ILE A 1 168 ? -10.170 -7.260 26.910 1.00 93.12 168 ILE A CA 1
ATOM 1261 C C . ILE A 1 168 ? -8.953 -7.604 27.773 1.00 93.12 168 ILE A C 1
ATOM 1263 O O . ILE A 1 168 ? -8.246 -8.570 27.485 1.00 93.12 168 ILE A O 1
ATOM 1267 N N . LYS A 1 169 ? -8.727 -6.846 28.848 1.00 93.81 169 LYS A N 1
ATOM 1268 C CA . LYS A 1 169 ? -7.640 -7.091 29.799 1.00 93.81 169 LYS A CA 1
ATOM 1269 C C . LYS A 1 169 ? -7.747 -8.475 30.437 1.00 93.81 169 LYS A C 1
ATOM 1271 O O . LYS A 1 169 ? -6.748 -9.183 30.501 1.00 93.81 169 LYS A O 1
ATOM 1276 N N . GLU A 1 170 ? -8.938 -8.876 30.874 1.00 93.88 170 GLU A N 1
ATOM 1277 C CA . GLU A 1 170 ? -9.192 -10.200 31.455 1.00 93.88 170 GLU A CA 1
ATOM 1278 C C . GLU A 1 170 ? -8.926 -11.322 30.444 1.00 93.88 170 GLU A C 1
ATOM 1280 O O . GLU A 1 170 ? -8.228 -12.287 30.761 1.00 93.88 170 GLU A O 1
ATOM 1285 N N . ALA A 1 171 ? -9.399 -11.168 29.203 1.00 93.00 171 ALA A N 1
ATOM 1286 C CA . ALA A 1 171 ? -9.166 -12.144 28.139 1.00 93.00 171 ALA A CA 1
ATOM 1287 C C . ALA A 1 171 ? -7.670 -12.310 27.814 1.00 93.00 171 ALA A C 1
ATOM 1289 O O . ALA A 1 171 ? -7.191 -13.429 27.604 1.00 93.00 171 ALA A O 1
ATOM 1290 N N . LEU A 1 172 ? -6.913 -11.208 27.804 1.00 92.19 172 LEU A N 1
ATOM 1291 C CA . LEU A 1 172 ? -5.461 -11.240 27.623 1.00 92.19 172 LEU A CA 1
ATOM 1292 C C . LEU A 1 172 ? -4.744 -11.822 28.845 1.00 92.19 172 LEU A C 1
ATOM 1294 O O . LEU A 1 172 ? -3.816 -12.611 28.675 1.00 92.19 172 LEU A O 1
ATOM 1298 N N . ALA A 1 173 ? -5.191 -11.507 30.062 1.00 92.62 173 ALA A N 1
ATOM 1299 C CA . ALA A 1 173 ? -4.631 -12.061 31.292 1.00 92.62 173 ALA A CA 1
ATOM 1300 C C . ALA A 1 173 ? -4.776 -13.589 31.338 1.00 92.62 173 ALA A C 1
ATOM 1302 O O . ALA A 1 173 ? -3.828 -14.279 31.709 1.00 92.62 173 ALA A O 1
ATOM 1303 N N . GLU A 1 174 ? -5.914 -14.136 30.903 1.00 91.62 174 GLU A N 1
ATOM 1304 C CA . GLU A 1 174 ? -6.140 -15.586 30.854 1.00 91.62 174 GLU A CA 1
ATOM 1305 C C . GLU A 1 174 ? -5.100 -16.303 29.977 1.00 91.62 174 GLU A C 1
ATOM 1307 O O . GLU A 1 174 ? -4.601 -17.372 30.336 1.00 91.62 174 GLU A O 1
ATOM 1312 N N . LYS A 1 175 ? -4.731 -15.706 28.837 1.00 89.06 175 LYS A N 1
ATOM 1313 C CA . LYS A 1 175 ? -3.724 -16.276 27.926 1.00 89.06 175 LYS A CA 1
ATOM 1314 C C . LYS A 1 175 ? -2.288 -15.923 28.320 1.00 89.06 175 LYS A C 1
ATOM 1316 O O . LYS A 1 175 ? -1.380 -16.702 28.044 1.00 89.06 175 LYS A O 1
ATOM 1321 N N . GLY A 1 176 ? -2.095 -14.800 29.005 1.00 85.00 176 GLY A N 1
ATOM 1322 C CA . GLY A 1 176 ? -0.802 -14.210 29.348 1.00 85.00 176 GLY A CA 1
ATOM 1323 C C . GLY A 1 176 ? -0.278 -14.519 30.742 1.00 85.00 176 GLY A C 1
ATOM 1324 O O . GLY A 1 176 ? 0.516 -13.747 31.260 1.00 85.00 176 GLY A O 1
ATOM 1325 N N . GLY A 1 177 ? -0.695 -15.624 31.367 1.00 82.69 177 GLY A N 1
ATOM 1326 C CA . GLY A 1 177 ? -0.149 -16.052 32.663 1.00 82.69 177 GLY A CA 1
ATOM 1327 C C . GLY A 1 177 ? -0.868 -15.489 33.893 1.00 82.69 177 GLY A C 1
ATOM 1328 O O . GLY A 1 177 ? -0.296 -15.479 34.982 1.00 82.69 177 GLY A O 1
ATOM 1329 N N . GLY A 1 178 ? -2.118 -15.055 33.736 1.00 85.12 178 GLY A N 1
ATOM 1330 C CA . GLY A 1 178 ? -3.033 -14.678 34.816 1.00 85.12 178 GLY A CA 1
ATOM 1331 C C . GLY A 1 178 ? -3.028 -13.196 35.186 1.00 85.12 178 GLY A C 1
ATOM 1332 O O . GLY A 1 178 ? -3.858 -12.782 35.991 1.00 85.12 178 GLY A O 1
ATOM 1333 N N . GLN A 1 179 ? -2.135 -12.388 34.607 1.00 85.81 179 GLN A N 1
ATOM 1334 C CA . GLN A 1 179 ? -2.089 -10.950 34.858 1.00 85.81 179 GLN A CA 1
ATOM 1335 C C . GLN A 1 179 ? -1.792 -10.182 33.570 1.00 85.81 179 GLN A C 1
ATOM 1337 O O . GLN A 1 179 ? -0.850 -10.512 32.851 1.00 85.81 179 GLN A O 1
ATOM 1342 N N . ALA A 1 180 ? -2.602 -9.153 33.315 1.00 89.81 180 ALA A N 1
ATOM 1343 C CA . ALA A 1 180 ? -2.367 -8.156 32.281 1.00 89.81 180 ALA A CA 1
ATOM 1344 C C . ALA A 1 180 ? -2.440 -6.754 32.904 1.00 89.81 180 ALA A C 1
ATOM 1346 O O . ALA A 1 180 ? -3.402 -6.435 33.614 1.00 89.81 180 ALA A O 1
ATOM 1347 N N . THR A 1 181 ? -1.429 -5.925 32.665 1.00 90.81 181 THR A N 1
ATOM 1348 C CA . THR A 1 181 ? -1.382 -4.514 33.075 1.00 90.81 181 THR A CA 1
ATOM 1349 C C . THR A 1 181 ? -1.645 -3.622 31.875 1.00 90.81 181 THR A C 1
ATOM 1351 O O . THR A 1 181 ? -1.363 -4.000 30.745 1.00 90.81 181 THR A O 1
ATOM 1354 N N . VAL A 1 182 ? -2.240 -2.453 32.110 1.00 92.62 182 VAL A N 1
ATOM 1355 C CA . VAL A 1 182 ? -2.421 -1.435 31.070 1.00 92.62 182 VAL A CA 1
ATOM 1356 C C . VAL A 1 182 ? -1.240 -0.487 31.167 1.00 92.62 182 VAL A C 1
ATOM 1358 O O . VAL A 1 182 ? -1.137 0.253 32.143 1.00 92.62 182 VAL A O 1
ATOM 1361 N N . GLU A 1 183 ? -0.367 -0.512 30.170 1.00 91.38 183 GLU A N 1
ATOM 1362 C CA . GLU A 1 183 ? 0.807 0.365 30.119 1.00 91.38 183 GLU A CA 1
ATOM 1363 C C . GLU A 1 183 ? 0.450 1.726 29.523 1.00 91.38 183 GLU A C 1
ATOM 1365 O O . GLU A 1 183 ? 0.959 2.769 29.938 1.00 91.38 183 GLU A O 1
ATOM 1370 N N . ARG A 1 184 ? -0.467 1.732 28.552 1.00 88.12 184 ARG A N 1
ATOM 1371 C CA . ARG A 1 184 ? -0.879 2.943 27.848 1.00 88.12 184 ARG A CA 1
ATOM 1372 C C . ARG A 1 184 ? -2.324 2.842 27.405 1.00 88.12 184 ARG A C 1
ATOM 1374 O O . ARG A 1 184 ? -2.766 1.808 26.918 1.00 88.12 184 ARG A O 1
ATOM 1381 N N . ASP A 1 185 ? -3.043 3.945 27.543 1.00 89.62 185 ASP A N 1
ATOM 1382 C CA . ASP A 1 185 ? -4.432 4.064 27.124 1.00 89.62 185 ASP A CA 1
ATOM 1383 C C . ASP A 1 185 ? -4.654 5.427 26.473 1.00 89.62 185 ASP A C 1
ATOM 1385 O O . ASP A 1 185 ? -4.588 6.476 27.116 1.00 89.62 185 ASP A O 1
ATOM 1389 N N . GLU A 1 186 ? -4.871 5.403 25.165 1.00 85.88 186 GLU A N 1
ATOM 1390 C CA . GLU A 1 186 ? -5.084 6.583 24.346 1.00 85.88 186 GLU A CA 1
ATOM 1391 C C . GLU A 1 186 ? -6.469 6.547 23.718 1.00 85.88 186 GLU A C 1
ATOM 1393 O O . GLU A 1 186 ? -6.810 5.653 22.943 1.00 85.88 186 GLU A O 1
ATOM 1398 N N . ARG A 1 187 ? -7.260 7.584 23.995 1.00 85.88 187 ARG A N 1
ATOM 1399 C CA . ARG A 1 187 ? -8.541 7.819 23.329 1.00 85.88 187 ARG A CA 1
ATOM 1400 C C . ARG A 1 187 ? -8.366 8.865 22.237 1.00 85.88 187 ARG A C 1
ATOM 1402 O O . ARG A 1 187 ? -7.974 10.000 22.507 1.00 85.88 187 ARG A O 1
ATOM 1409 N N . ILE A 1 188 ? -8.689 8.485 21.008 1.00 80.88 188 ILE A N 1
ATOM 1410 C CA . ILE A 1 188 ? -8.706 9.367 19.844 1.00 80.88 188 ILE A CA 1
ATOM 1411 C C . ILE A 1 188 ? -10.150 9.809 19.628 1.00 80.88 188 ILE A C 1
ATOM 1413 O O . ILE A 1 188 ? -11.011 9.004 19.273 1.00 80.88 188 ILE A O 1
ATOM 1417 N N . GLY A 1 189 ? -10.414 11.097 19.844 1.00 83.25 189 GLY A N 1
ATOM 1418 C CA . GLY A 1 189 ? -11.731 11.678 19.594 1.00 83.25 189 GLY A CA 1
ATOM 1419 C C . GLY A 1 189 ? -12.063 11.750 18.093 1.00 83.25 189 GLY A C 1
ATOM 1420 O O . GLY A 1 189 ? -11.145 11.913 17.281 1.00 83.25 189 GLY A O 1
ATOM 1421 N N . PRO A 1 190 ? -13.354 11.712 17.708 1.00 78.69 190 PRO A N 1
ATOM 1422 C CA . PRO A 1 190 ? -13.777 11.768 16.304 1.00 78.69 190 PRO A CA 1
ATOM 1423 C C . PRO A 1 190 ? -13.237 12.985 15.539 1.00 78.69 190 PRO A C 1
ATOM 1425 O O . PRO A 1 190 ? -12.814 12.863 14.395 1.00 78.69 190 PRO A O 1
ATOM 1428 N N . SER A 1 191 ? -13.165 14.151 16.192 1.00 83.25 191 SER A N 1
ATOM 1429 C CA . SER A 1 191 ? -12.638 15.384 15.591 1.00 83.25 191 SER A CA 1
ATOM 1430 C C . SER A 1 191 ? -11.156 15.288 15.217 1.00 83.25 191 SER A C 1
ATOM 1432 O O . SER A 1 191 ? -10.753 15.775 14.161 1.00 83.25 191 SER A O 1
ATOM 1434 N N . LEU A 1 192 ? -10.348 14.631 16.054 1.00 80.31 192 LEU A N 1
ATOM 1435 C CA . LEU A 1 192 ? -8.938 14.384 15.762 1.00 80.31 192 LEU A CA 1
ATOM 1436 C C . LEU A 1 192 ? -8.793 13.360 14.628 1.00 80.31 192 LEU A C 1
ATOM 1438 O O . LEU A 1 192 ? -7.947 13.538 13.754 1.00 80.31 192 LEU A O 1
ATOM 1442 N N . GLY A 1 193 ? -9.644 12.329 14.610 1.00 78.69 193 GLY A N 1
ATOM 1443 C CA . GLY A 1 193 ? -9.683 11.336 13.533 1.00 78.69 193 GLY A CA 1
ATOM 1444 C C . GLY A 1 193 ? -10.001 11.951 12.167 1.00 78.69 193 GLY A C 1
ATOM 1445 O O . GLY A 1 193 ? -9.291 11.698 11.190 1.00 78.69 193 GLY A O 1
ATOM 1446 N N . ASP A 1 194 ? -10.999 12.836 12.105 1.00 81.19 194 ASP A N 1
ATOM 1447 C CA . ASP A 1 194 ? -11.351 13.570 10.885 1.00 81.19 194 ASP A CA 1
ATOM 1448 C C . ASP A 1 194 ? -10.196 14.452 10.385 1.00 81.19 194 ASP A C 1
ATOM 1450 O O . ASP A 1 194 ? -9.902 14.474 9.183 1.00 81.19 194 ASP A O 1
ATOM 1454 N N . GLU A 1 195 ? -9.498 15.144 11.291 1.00 83.56 195 GLU A N 1
ATOM 1455 C CA . GLU A 1 195 ? -8.333 15.961 10.942 1.00 83.56 195 GLU A CA 1
ATOM 1456 C C . GLU A 1 195 ? -7.176 15.104 10.399 1.00 83.56 195 GLU A C 1
ATOM 1458 O O . GLU A 1 195 ? -6.573 15.441 9.372 1.00 83.56 195 GLU A O 1
ATOM 1463 N N . LEU A 1 196 ? -6.880 13.974 11.050 1.00 80.50 196 LEU A N 1
ATOM 1464 C CA . LEU A 1 196 ? -5.853 13.025 10.614 1.00 80.50 196 LEU A CA 1
ATOM 1465 C C . LEU A 1 196 ? -6.185 12.433 9.241 1.00 80.50 196 LEU A C 1
ATOM 1467 O O . LEU A 1 196 ? -5.314 12.388 8.365 1.00 80.50 196 LEU A O 1
ATOM 1471 N N . ARG A 1 197 ? -7.447 12.054 9.011 1.00 78.81 197 ARG A N 1
ATOM 1472 C CA . ARG A 1 197 ? -7.931 11.570 7.711 1.00 78.81 197 ARG A CA 1
ATOM 1473 C C . ARG A 1 197 ? -7.743 12.623 6.622 1.00 78.81 197 ARG A C 1
ATOM 1475 O O . ARG A 1 197 ? -7.205 12.314 5.558 1.00 78.81 197 ARG A O 1
ATOM 1482 N N . GLN A 1 198 ? -8.148 13.867 6.876 1.00 83.19 198 GLN A N 1
ATOM 1483 C CA . GLN A 1 198 ? -8.009 14.957 5.909 1.00 83.19 198 GLN A CA 1
ATOM 1484 C C . GLN A 1 198 ? -6.534 15.197 5.556 1.00 83.19 198 GLN A C 1
ATOM 1486 O O . GLN A 1 198 ? -6.186 15.296 4.377 1.00 83.19 198 GLN A O 1
ATOM 1491 N N . LYS A 1 199 ? -5.650 15.231 6.562 1.00 81.44 199 LYS A N 1
ATOM 1492 C CA . LYS A 1 199 ? -4.199 15.374 6.366 1.00 81.44 199 LYS A CA 1
ATOM 1493 C C . LYS A 1 199 ? -3.618 14.232 5.535 1.00 81.44 199 LYS A C 1
ATOM 1495 O O . LYS A 1 199 ? -2.855 14.495 4.607 1.00 81.44 199 LYS A O 1
ATOM 1500 N N . ALA A 1 200 ? -4.014 12.989 5.809 1.00 76.62 200 ALA A N 1
ATOM 1501 C CA . ALA A 1 200 ? -3.573 11.821 5.048 1.00 76.62 200 ALA A CA 1
ATOM 1502 C C . ALA A 1 200 ? -4.003 11.889 3.570 1.00 76.62 200 ALA A C 1
ATOM 1504 O O . ALA A 1 200 ? -3.186 11.650 2.678 1.00 76.62 200 ALA A O 1
ATOM 1505 N N . LEU A 1 201 ? -5.254 12.274 3.296 1.00 78.50 201 LEU A N 1
ATOM 1506 C CA . LEU A 1 201 ? -5.768 12.431 1.930 1.00 78.50 201 LEU A CA 1
ATOM 1507 C C . LEU A 1 201 ? -5.054 13.554 1.167 1.00 78.50 201 LEU A C 1
ATOM 1509 O O . LEU A 1 201 ? -4.689 13.378 0.003 1.00 78.50 201 LEU A O 1
ATOM 1513 N N . VAL A 1 202 ? -4.802 14.688 1.825 1.00 82.12 202 VAL A N 1
ATOM 1514 C CA . VAL A 1 202 ? -4.033 15.797 1.240 1.00 82.12 202 VAL A CA 1
ATOM 1515 C C . VAL A 1 202 ? -2.596 15.361 0.942 1.00 82.12 202 VAL A C 1
ATOM 1517 O O . VAL A 1 202 ? -2.105 15.609 -0.159 1.00 82.12 202 VAL A O 1
ATOM 1520 N N . ALA A 1 203 ? -1.935 14.662 1.870 1.00 76.44 203 ALA A N 1
ATOM 1521 C CA . ALA A 1 203 ? -0.580 14.144 1.678 1.00 76.44 203 ALA A CA 1
ATOM 1522 C C . ALA A 1 203 ? -0.494 13.194 0.472 1.00 76.44 203 ALA A C 1
ATOM 1524 O O . ALA A 1 203 ? 0.410 13.322 -0.359 1.00 76.44 203 ALA A O 1
ATOM 1525 N N . LEU A 1 204 ? -1.461 12.279 0.342 1.00 74.44 204 LEU A N 1
ATOM 1526 C CA . LEU A 1 204 ? -1.564 11.366 -0.796 1.00 74.44 204 LEU A CA 1
ATOM 1527 C C . LEU A 1 204 ? -1.751 12.133 -2.114 1.00 74.44 204 LEU A C 1
ATOM 1529 O O . LEU A 1 204 ? -1.046 11.862 -3.087 1.00 74.44 204 LEU A O 1
ATOM 1533 N N . GLY A 1 205 ? -2.647 13.124 -2.139 1.00 78.75 205 GLY A N 1
ATOM 1534 C CA . GLY A 1 205 ? -2.877 13.970 -3.312 1.00 78.75 205 GLY A CA 1
ATOM 1535 C C . GLY A 1 205 ? -1.623 14.736 -3.745 1.00 78.75 205 GLY A C 1
ATOM 1536 O O . GLY A 1 205 ? -1.272 14.733 -4.927 1.00 78.75 205 GLY A O 1
ATOM 1537 N N . ILE A 1 206 ? -0.897 15.325 -2.789 1.00 81.69 206 ILE A N 1
ATOM 1538 C CA . ILE A 1 206 ? 0.379 16.010 -3.044 1.00 81.69 206 ILE A CA 1
ATOM 1539 C C . ILE A 1 206 ? 1.425 15.028 -3.590 1.00 81.69 206 ILE A C 1
ATOM 1541 O O . ILE A 1 206 ? 2.136 15.368 -4.536 1.00 81.69 206 ILE A O 1
ATOM 1545 N N . ALA A 1 207 ? 1.506 13.805 -3.055 1.00 74.75 207 ALA A N 1
ATOM 1546 C CA . ALA A 1 207 ? 2.435 12.784 -3.541 1.00 74.75 207 ALA A CA 1
ATOM 1547 C C . ALA A 1 207 ? 2.173 12.387 -4.996 1.00 74.75 207 ALA A C 1
ATOM 1549 O O . ALA A 1 207 ? 3.107 12.381 -5.804 1.00 74.75 207 ALA A O 1
ATOM 1550 N N . VAL A 1 208 ? 0.912 12.144 -5.354 1.00 74.25 208 VAL A N 1
ATOM 1551 C CA . VAL A 1 208 ? 0.519 11.840 -6.738 1.00 74.25 208 VAL A CA 1
ATOM 1552 C C . VAL A 1 208 ? 0.821 13.024 -7.663 1.00 74.25 208 VAL A C 1
ATOM 1554 O O . VAL A 1 208 ? 1.404 12.842 -8.735 1.00 74.25 208 VAL A O 1
ATOM 1557 N N . ALA A 1 209 ? 0.496 14.251 -7.245 1.00 78.94 209 ALA A N 1
ATOM 1558 C CA . ALA A 1 209 ? 0.768 15.456 -8.029 1.00 78.94 209 ALA A CA 1
ATOM 1559 C C . ALA A 1 209 ? 2.275 15.684 -8.246 1.00 78.94 209 ALA A C 1
ATOM 1561 O O . ALA A 1 209 ? 2.716 15.966 -9.361 1.00 78.94 209 ALA A O 1
ATOM 1562 N N . ALA A 1 210 ? 3.093 15.506 -7.210 1.00 79.50 210 ALA A N 1
ATOM 1563 C CA . ALA A 1 210 ? 4.539 15.650 -7.319 1.00 79.50 210 ALA A CA 1
ATOM 1564 C C . ALA A 1 210 ? 5.155 14.580 -8.240 1.00 79.50 210 ALA A C 1
ATOM 1566 O O . ALA A 1 210 ? 6.057 14.881 -9.027 1.00 79.50 210 ALA A O 1
ATOM 1567 N N . GLN A 1 211 ? 4.636 13.348 -8.209 1.00 74.88 211 GLN A N 1
ATOM 1568 C CA . GLN A 1 211 ? 5.025 12.295 -9.150 1.00 74.88 211 GLN A CA 1
ATOM 1569 C C . GLN A 1 211 ? 4.635 12.639 -10.592 1.00 74.88 211 GLN A C 1
ATOM 1571 O O . GLN A 1 211 ? 5.446 12.453 -11.500 1.00 74.88 211 GLN A O 1
ATOM 1576 N N . LEU A 1 212 ? 3.443 13.195 -10.812 1.00 72.62 212 LEU A N 1
ATOM 1577 C CA . LEU A 1 212 ? 2.998 13.685 -12.119 1.00 72.62 212 LEU A CA 1
ATOM 1578 C C . LEU A 1 212 ? 3.924 14.754 -12.687 1.00 72.62 212 LEU A C 1
ATOM 1580 O O . LEU A 1 212 ? 4.330 14.669 -13.849 1.00 72.62 212 LEU A O 1
ATOM 1584 N N . ILE A 1 213 ? 4.275 15.741 -11.865 1.00 81.69 213 ILE A N 1
ATOM 1585 C CA . ILE A 1 213 ? 5.194 16.815 -12.245 1.00 81.69 213 ILE A CA 1
ATOM 1586 C C . ILE A 1 213 ? 6.554 16.217 -12.607 1.00 81.69 213 ILE A C 1
ATOM 1588 O O . ILE A 1 213 ? 7.078 16.492 -13.688 1.00 81.69 213 ILE A O 1
ATOM 1592 N N . TYR A 1 214 ? 7.091 15.331 -11.763 1.00 80.75 214 TYR A N 1
ATOM 1593 C CA . TYR A 1 214 ? 8.353 14.643 -12.032 1.00 80.75 214 TYR A CA 1
ATOM 1594 C C . TYR A 1 214 ? 8.324 13.891 -13.371 1.00 80.75 214 TYR A C 1
ATOM 1596 O O . TYR A 1 214 ? 9.230 14.049 -14.193 1.00 80.75 214 TYR A O 1
ATOM 1604 N N . LEU A 1 215 ? 7.275 13.103 -13.624 1.00 78.19 215 LEU A N 1
ATOM 1605 C CA . LEU A 1 215 ? 7.140 12.335 -14.860 1.00 78.19 215 LEU A CA 1
ATOM 1606 C C . LEU A 1 215 ? 6.942 13.230 -16.082 1.00 78.19 215 LEU A C 1
ATOM 1608 O O . LEU A 1 215 ? 7.482 12.912 -17.134 1.00 78.19 215 LEU A O 1
ATOM 1612 N N . THR A 1 216 ? 6.226 14.345 -15.956 1.00 77.31 216 THR A N 1
ATOM 1613 C CA . THR A 1 216 ? 5.991 15.292 -17.059 1.00 77.31 216 THR A CA 1
ATOM 1614 C C . THR A 1 216 ? 7.260 16.054 -17.438 1.00 77.31 216 THR A C 1
ATOM 1616 O O . THR A 1 216 ? 7.509 16.291 -18.615 1.00 77.31 216 THR A O 1
ATOM 1619 N N . VAL A 1 217 ? 8.107 16.400 -16.467 1.00 82.06 217 VAL A N 1
ATOM 1620 C CA . VAL A 1 217 ? 9.426 16.995 -16.747 1.00 82.06 217 VAL A CA 1
ATOM 1621 C C . VAL A 1 217 ? 10.374 15.951 -17.351 1.00 82.06 217 VAL A C 1
ATOM 1623 O O . VAL A 1 217 ? 11.184 16.255 -18.226 1.00 82.06 217 VAL A O 1
ATOM 1626 N N . ARG A 1 218 ? 10.286 14.695 -16.898 1.00 82.12 218 ARG A N 1
ATOM 1627 C CA . ARG A 1 218 ? 11.210 13.621 -17.288 1.00 82.12 218 ARG A CA 1
ATOM 1628 C C . ARG A 1 218 ? 10.834 12.906 -18.594 1.00 82.12 218 ARG A C 1
ATOM 1630 O O . ARG A 1 218 ? 11.723 12.362 -19.267 1.00 82.12 218 ARG A O 1
ATOM 1637 N N . PHE A 1 219 ? 9.550 12.871 -18.939 1.00 79.00 219 PHE A N 1
ATOM 1638 C CA . PHE A 1 219 ? 8.955 12.141 -20.060 1.00 79.00 219 PHE A CA 1
ATOM 1639 C C . PHE A 1 219 ? 7.879 12.977 -20.768 1.00 79.00 219 PHE A C 1
ATOM 1641 O O . PHE A 1 219 ? 7.390 13.971 -20.255 1.00 79.00 219 PHE A O 1
ATOM 1648 N N . ARG A 1 220 ? 7.466 12.555 -21.969 1.00 81.50 220 ARG A N 1
ATOM 1649 C CA . ARG A 1 220 ? 6.346 13.195 -22.685 1.00 81.50 220 ARG A CA 1
ATOM 1650 C C . ARG A 1 220 ? 5.045 13.011 -21.893 1.00 81.50 220 ARG A C 1
ATOM 1652 O O . ARG A 1 220 ? 4.841 11.950 -21.306 1.00 81.50 220 ARG A O 1
ATOM 1659 N N . TRP A 1 221 ? 4.131 13.980 -21.960 1.00 78.19 221 TRP A N 1
ATOM 1660 C CA . TRP A 1 221 ? 2.854 13.963 -21.222 1.00 78.19 221 TRP A CA 1
ATOM 1661 C C . TRP A 1 221 ? 2.020 12.676 -21.428 1.00 78.19 221 TRP A C 1
ATOM 1663 O O . TRP A 1 221 ? 1.335 12.215 -20.516 1.00 78.19 221 TRP A O 1
ATOM 1673 N N . THR A 1 222 ? 2.124 12.038 -22.601 1.00 82.81 222 THR A N 1
ATOM 1674 C CA . THR A 1 222 ? 1.456 10.759 -22.903 1.00 82.81 222 THR A CA 1
ATOM 1675 C C . THR A 1 222 ? 1.980 9.598 -22.054 1.00 82.81 222 THR A C 1
ATOM 1677 O O . THR A 1 222 ? 1.228 8.701 -21.699 1.00 82.81 222 THR A O 1
ATOM 1680 N N . PHE A 1 223 ? 3.271 9.601 -21.712 1.00 83.88 223 PHE A N 1
ATOM 1681 C CA . PHE A 1 223 ? 3.864 8.613 -20.809 1.00 83.88 223 PHE A CA 1
ATOM 1682 C C . PHE A 1 223 ? 3.478 8.928 -19.361 1.00 83.88 223 PHE A C 1
ATOM 1684 O O . PHE A 1 223 ? 3.107 8.025 -18.620 1.00 83.88 223 PHE A O 1
ATOM 1691 N N . ALA A 1 224 ? 3.495 10.207 -18.973 1.00 81.25 224 ALA A N 1
ATOM 1692 C CA . ALA A 1 224 ? 3.100 10.625 -17.628 1.00 81.25 224 ALA A CA 1
ATOM 1693 C C . ALA A 1 224 ? 1.649 10.225 -17.293 1.00 81.25 224 ALA A C 1
ATOM 1695 O O . ALA A 1 224 ? 1.403 9.636 -16.244 1.00 81.25 224 ALA A O 1
ATOM 1696 N N . SER A 1 225 ? 0.703 10.461 -18.207 1.00 82.62 225 SER A N 1
ATOM 1697 C CA . SER A 1 225 ? -0.701 10.047 -18.034 1.00 82.62 225 SER A CA 1
ATOM 1698 C C . SER A 1 225 ? -0.872 8.526 -17.964 1.00 82.62 225 SER A C 1
ATOM 1700 O O . SER A 1 225 ? -1.605 8.039 -17.105 1.00 82.62 225 SER A O 1
ATOM 1702 N N . ALA A 1 226 ? -0.153 7.763 -18.796 1.00 87.69 226 ALA A N 1
ATOM 1703 C CA . ALA A 1 226 ? -0.173 6.300 -18.739 1.00 87.69 226 ALA A CA 1
ATOM 1704 C C . ALA A 1 226 ? 0.355 5.753 -17.399 1.00 87.69 226 ALA A C 1
ATOM 1706 O O . ALA A 1 226 ? -0.237 4.833 -16.840 1.00 87.69 226 ALA A O 1
ATOM 1707 N N . ALA A 1 227 ? 1.429 6.339 -16.859 1.00 85.12 227 ALA A N 1
ATOM 1708 C CA . ALA A 1 227 ? 1.968 5.959 -15.553 1.00 85.12 227 ALA A CA 1
ATOM 1709 C C . ALA A 1 227 ? 0.986 6.232 -14.410 1.00 85.12 227 ALA A C 1
ATOM 1711 O O . ALA A 1 227 ? 0.858 5.415 -13.504 1.00 85.12 227 ALA A O 1
ATOM 1712 N N . VAL A 1 228 ? 0.268 7.357 -14.455 1.00 82.00 228 VAL A N 1
ATOM 1713 C CA . VAL A 1 228 ? -0.756 7.651 -13.445 1.00 82.00 228 VAL A CA 1
ATOM 1714 C C . VAL A 1 228 ? -1.937 6.712 -13.547 1.00 82.00 228 VAL A C 1
ATOM 1716 O O . VAL A 1 228 ? -2.390 6.221 -12.521 1.00 82.00 228 VAL A O 1
ATOM 1719 N N . ALA A 1 229 ? -2.415 6.420 -14.755 1.00 87.19 229 ALA A N 1
ATOM 1720 C CA . ALA A 1 229 ? -3.493 5.456 -14.929 1.00 87.19 229 ALA A CA 1
ATOM 1721 C C . ALA A 1 229 ? -3.112 4.079 -14.354 1.00 87.19 229 ALA A C 1
ATOM 1723 O O . ALA A 1 229 ? -3.919 3.468 -13.657 1.00 87.19 229 ALA A O 1
ATOM 1724 N N . ALA A 1 230 ? -1.873 3.627 -14.584 1.00 89.69 230 ALA A N 1
ATOM 1725 C CA . ALA A 1 230 ? -1.351 2.388 -14.008 1.00 89.69 230 ALA A CA 1
ATOM 1726 C C . ALA A 1 230 ? -1.260 2.448 -12.472 1.00 89.69 230 ALA A C 1
ATOM 1728 O O . ALA A 1 230 ? -1.712 1.536 -11.789 1.00 89.69 230 ALA A O 1
ATOM 1729 N N . MET A 1 231 ? -0.761 3.551 -11.914 1.00 86.44 231 MET A N 1
ATOM 1730 C CA . MET A 1 231 ? -0.673 3.733 -10.463 1.00 86.44 231 MET A CA 1
ATOM 1731 C C . MET A 1 231 ? -2.054 3.750 -9.793 1.00 86.44 231 MET A C 1
ATOM 1733 O O . MET A 1 231 ? -2.253 3.088 -8.778 1.00 86.44 231 MET A O 1
ATOM 1737 N N . VAL A 1 232 ? -3.016 4.488 -10.356 1.00 87.31 232 VAL A N 1
ATOM 1738 C CA . VAL A 1 232 ? -4.395 4.534 -9.849 1.00 87.31 232 VAL A CA 1
ATOM 1739 C C . VAL A 1 232 ? -5.022 3.147 -9.905 1.00 87.31 232 VAL A C 1
ATOM 1741 O O . VAL A 1 232 ? -5.660 2.739 -8.939 1.00 87.31 232 VAL A O 1
ATOM 1744 N N . HIS A 1 233 ? -4.805 2.409 -10.997 1.00 93.19 233 HIS A N 1
ATOM 1745 C CA . HIS A 1 233 ? -5.212 1.013 -11.107 1.00 93.19 233 HIS A CA 1
ATOM 1746 C C . HIS A 1 233 ? -4.647 0.174 -9.951 1.00 93.19 233 HIS A C 1
ATOM 1748 O O . HIS A 1 233 ? -5.417 -0.475 -9.249 1.00 93.19 233 HIS A O 1
ATOM 1754 N N . ASP A 1 234 ? -3.339 0.228 -9.700 1.00 93.44 234 ASP A N 1
ATOM 1755 C CA . ASP A 1 234 ? -2.696 -0.598 -8.673 1.00 93.44 234 ASP A CA 1
ATOM 1756 C C . ASP A 1 234 ? -3.200 -0.270 -7.261 1.00 93.44 234 ASP A C 1
ATOM 1758 O O . ASP A 1 234 ? -3.529 -1.174 -6.491 1.00 93.44 234 ASP A O 1
ATOM 1762 N N . VAL A 1 235 ? -3.334 1.020 -6.935 1.00 90.94 235 VAL A N 1
ATOM 1763 C CA . VAL A 1 235 ? -3.894 1.469 -5.648 1.00 90.94 235 VAL A CA 1
ATOM 1764 C C . VAL A 1 235 ? -5.336 0.997 -5.494 1.00 90.94 235 VAL A C 1
ATOM 1766 O O . VAL A 1 235 ? -5.706 0.476 -4.442 1.00 90.94 235 VAL A O 1
ATOM 1769 N N . LEU A 1 236 ? -6.147 1.134 -6.543 1.00 94.31 236 LEU A N 1
ATOM 1770 C CA . LEU A 1 236 ? -7.548 0.731 -6.528 1.00 94.31 236 LEU A CA 1
ATOM 1771 C C . LEU A 1 236 ? -7.702 -0.779 -6.322 1.00 94.31 236 LEU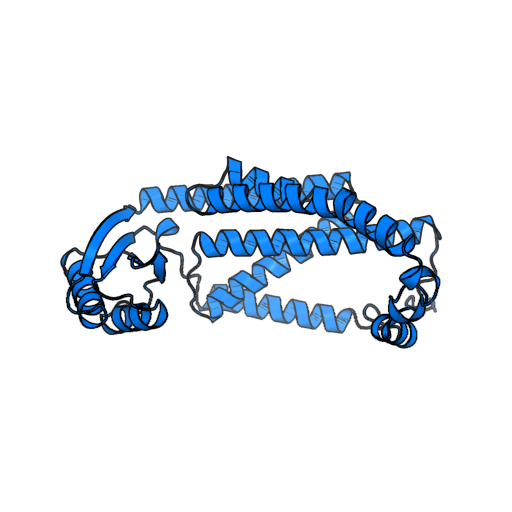 A C 1
ATOM 1773 O O . LEU A 1 236 ? -8.584 -1.194 -5.574 1.00 94.31 236 LEU A O 1
ATOM 1777 N N . LEU A 1 237 ? -6.831 -1.596 -6.923 1.00 95.88 237 LEU A N 1
ATOM 1778 C CA . LEU A 1 237 ? -6.824 -3.042 -6.697 1.00 95.88 237 LEU A CA 1
ATOM 1779 C C . 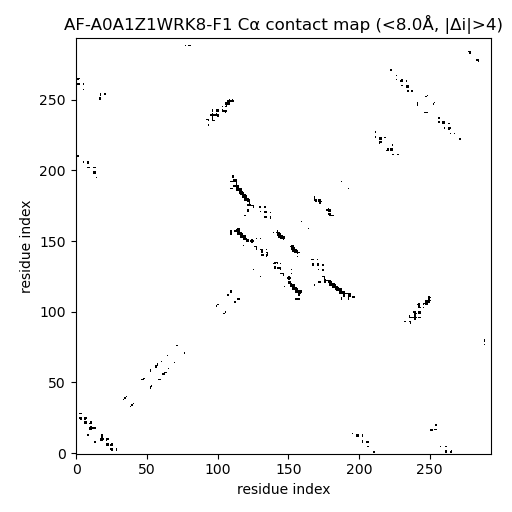LEU A 1 237 ? -6.495 -3.395 -5.244 1.00 95.88 237 LEU A C 1
ATOM 1781 O O . LEU A 1 237 ? -7.166 -4.248 -4.665 1.00 95.88 237 LEU A O 1
ATOM 1785 N N . VAL A 1 238 ? -5.503 -2.736 -4.640 1.00 94.69 238 VAL A N 1
ATOM 1786 C CA . VAL A 1 238 ? -5.130 -2.976 -3.236 1.00 94.69 238 VAL A CA 1
ATOM 1787 C C . VAL A 1 238 ? -6.262 -2.564 -2.289 1.00 94.69 238 VAL A C 1
ATOM 1789 O O . VAL A 1 238 ? -6.642 -3.341 -1.414 1.00 94.69 238 VAL A O 1
ATOM 1792 N N . VAL A 1 239 ? -6.851 -1.382 -2.496 1.00 93.69 239 VAL A N 1
ATOM 1793 C CA . VAL A 1 239 ? -7.984 -0.887 -1.694 1.00 93.69 239 VAL A CA 1
ATOM 1794 C C . VAL A 1 239 ? -9.214 -1.785 -1.859 1.00 93.69 239 VAL A C 1
ATOM 1796 O O . VAL A 1 239 ? -9.834 -2.176 -0.871 1.00 93.69 239 VAL A O 1
ATOM 1799 N N . GLY A 1 240 ? -9.556 -2.169 -3.091 1.00 96.00 240 GLY A N 1
ATOM 1800 C CA . GLY A 1 240 ? -10.699 -3.042 -3.354 1.00 96.00 240 GLY A CA 1
ATOM 1801 C C . GLY A 1 240 ? -10.521 -4.456 -2.808 1.00 96.00 240 GLY A C 1
ATOM 1802 O O . GLY A 1 240 ? -11.484 -5.053 -2.330 1.00 96.00 240 GLY A O 1
ATOM 1803 N N . LEU A 1 241 ? -9.293 -4.983 -2.802 1.00 95.81 241 LEU A N 1
ATOM 1804 C CA . LEU A 1 241 ? -8.986 -6.245 -2.133 1.00 95.81 241 LEU A CA 1
ATOM 1805 C C . LEU A 1 241 ? -9.232 -6.144 -0.621 1.00 95.81 241 LEU A C 1
ATOM 1807 O O . LEU A 1 241 ? -9.835 -7.047 -0.047 1.00 95.81 241 LEU A O 1
ATOM 1811 N N . PHE A 1 242 ? -8.822 -5.048 0.020 1.00 94.62 242 PHE A N 1
ATOM 1812 C CA . PHE A 1 242 ? -9.078 -4.825 1.447 1.00 94.62 242 PHE A CA 1
ATOM 1813 C C . PHE A 1 242 ? -10.574 -4.743 1.758 1.00 94.62 242 PHE A C 1
ATOM 1815 O O . PHE A 1 242 ? -11.024 -5.381 2.712 1.00 94.62 242 PHE A O 1
ATOM 1822 N N . ALA A 1 243 ? -11.353 -4.076 0.903 1.00 95.00 243 ALA A N 1
ATOM 1823 C CA . ALA A 1 243 ? -12.812 -4.061 1.002 1.00 95.00 243 ALA A CA 1
ATOM 1824 C C . ALA A 1 243 ? -13.405 -5.485 0.937 1.00 95.00 243 ALA A C 1
ATOM 1826 O O . ALA A 1 243 ? -14.215 -5.878 1.779 1.00 95.00 243 ALA A O 1
ATOM 1827 N N . TRP A 1 244 ? -12.950 -6.315 -0.010 1.00 95.62 244 TRP A N 1
ATOM 1828 C CA . TRP A 1 244 ? -13.377 -7.718 -0.128 1.00 95.62 244 TRP A CA 1
ATOM 1829 C C . TRP A 1 244 ? -12.939 -8.610 1.029 1.00 95.62 244 TRP A C 1
ATOM 1831 O O . TRP A 1 244 ? -13.611 -9.595 1.329 1.00 95.62 244 TRP A O 1
ATOM 1841 N N . LEU A 1 245 ? -11.827 -8.299 1.680 1.00 93.31 245 LEU A N 1
ATOM 1842 C CA . LEU A 1 245 ? -11.353 -9.054 2.834 1.00 93.31 245 LEU A CA 1
ATOM 1843 C C . LEU A 1 245 ? -11.934 -8.537 4.157 1.00 93.31 245 LEU A C 1
ATOM 1845 O O . LEU A 1 245 ? -11.752 -9.196 5.177 1.00 93.31 245 LEU A O 1
ATOM 1849 N N . GLY A 1 246 ? -12.624 -7.390 4.151 1.00 88.25 246 GLY A N 1
ATOM 1850 C CA . GLY A 1 246 ? -13.066 -6.719 5.376 1.00 88.25 246 GLY A CA 1
ATOM 1851 C C . GLY A 1 246 ? -11.886 -6.341 6.272 1.00 88.25 246 GLY A C 1
ATOM 1852 O O . GLY A 1 246 ? -11.973 -6.457 7.490 1.00 88.25 246 GLY A O 1
ATOM 1853 N N . LYS A 1 247 ? -10.744 -5.994 5.668 1.00 88.25 247 LYS A N 1
ATOM 1854 C CA . LYS A 1 247 ? -9.543 -5.575 6.394 1.00 88.25 247 LYS A CA 1
ATOM 1855 C C . LYS A 1 247 ? -9.569 -4.069 6.614 1.00 88.25 247 LYS A C 1
ATOM 1857 O O . LYS A 1 247 ? -9.944 -3.318 5.716 1.00 88.25 247 LYS A O 1
ATOM 1862 N N . THR A 1 248 ? -9.119 -3.658 7.792 1.00 87.00 248 THR A N 1
ATOM 1863 C CA . THR A 1 248 ? -9.068 -2.259 8.206 1.00 87.00 248 THR A CA 1
ATOM 1864 C C . THR A 1 248 ? -8.035 -1.472 7.403 1.00 87.00 248 THR A C 1
ATOM 1866 O O . THR A 1 248 ? -6.910 -1.922 7.183 1.00 87.00 248 THR A O 1
ATOM 1869 N N . VAL A 1 249 ? -8.423 -0.274 6.982 1.00 87.88 249 VAL A N 1
ATOM 1870 C CA . VAL A 1 249 ? -7.591 0.729 6.322 1.00 87.88 249 VAL A CA 1
ATOM 1871 C C . VAL A 1 249 ? -7.076 1.675 7.398 1.00 87.88 249 VAL A C 1
ATOM 1873 O O . VAL A 1 249 ? -7.745 2.637 7.765 1.00 87.88 249 VAL A O 1
ATOM 1876 N N . ASP A 1 250 ? -5.906 1.356 7.936 1.00 83.00 250 ASP A N 1
ATOM 1877 C CA . ASP A 1 250 ? -5.207 2.092 8.989 1.00 83.00 250 ASP A CA 1
ATOM 1878 C C . ASP A 1 250 ? -3.948 2.807 8.433 1.00 83.00 250 ASP A C 1
ATOM 1880 O O . ASP A 1 250 ? -3.689 2.852 7.223 1.00 83.00 250 ASP A O 1
ATOM 1884 N N . SER A 1 251 ? -3.154 3.428 9.296 1.00 76.38 251 SER A N 1
ATOM 1885 C CA . SER A 1 251 ? -1.914 4.120 8.939 1.00 76.38 251 SER A CA 1
ATOM 1886 C C . SER A 1 251 ? -0.846 3.165 8.423 1.00 76.38 251 SER A C 1
ATOM 1888 O O . SER A 1 251 ? -0.050 3.540 7.556 1.00 76.38 251 SER A O 1
ATOM 1890 N N . VAL A 1 252 ? -0.842 1.921 8.905 1.00 80.38 252 VAL A N 1
ATOM 1891 C CA . VAL A 1 252 ? 0.046 0.863 8.412 1.00 80.38 252 VAL A CA 1
ATOM 1892 C C . VAL A 1 252 ? -0.319 0.517 6.970 1.00 80.38 252 VAL A C 1
ATOM 1894 O O . VAL A 1 252 ? 0.562 0.447 6.109 1.00 80.38 252 VAL A O 1
ATOM 1897 N N . PHE A 1 253 ? -1.611 0.393 6.668 1.00 85.88 253 PHE A N 1
ATOM 1898 C CA . PHE A 1 253 ? -2.100 0.237 5.305 1.00 85.88 253 PHE A CA 1
ATOM 1899 C C . PHE A 1 253 ? -1.693 1.418 4.417 1.00 85.88 253 PHE A C 1
ATOM 1901 O O . PHE A 1 253 ? -1.213 1.200 3.305 1.00 85.88 253 PHE A O 1
ATOM 1908 N N . LEU A 1 254 ? -1.812 2.660 4.897 1.00 81.50 254 LEU A N 1
ATOM 1909 C CA . LEU A 1 254 ? -1.394 3.837 4.129 1.00 81.50 254 LEU A CA 1
ATOM 1910 C C . LEU A 1 254 ? 0.104 3.786 3.775 1.00 81.50 254 LEU A C 1
ATOM 1912 O O . LEU A 1 254 ? 0.483 4.066 2.633 1.00 81.50 254 LEU A O 1
ATOM 1916 N N . ALA A 1 255 ? 0.954 3.374 4.720 1.00 78.50 255 ALA A N 1
ATOM 1917 C CA . ALA A 1 255 ? 2.383 3.167 4.477 1.00 78.50 255 ALA A CA 1
ATOM 1918 C C . ALA A 1 255 ? 2.641 2.052 3.443 1.00 78.50 255 ALA A C 1
ATOM 1920 O O . ALA A 1 255 ? 3.481 2.207 2.545 1.00 78.50 255 ALA A O 1
ATOM 1921 N N . ALA A 1 256 ? 1.888 0.950 3.513 1.00 85.25 256 ALA A N 1
ATOM 1922 C CA . ALA A 1 256 ? 1.972 -0.145 2.549 1.00 85.25 256 ALA A CA 1
ATOM 1923 C C . ALA A 1 256 ? 1.549 0.297 1.137 1.00 85.25 256 ALA A C 1
ATOM 1925 O O . ALA A 1 256 ? 2.277 0.051 0.174 1.00 85.25 256 ALA A O 1
ATOM 1926 N N . VAL A 1 257 ? 0.429 1.014 1.001 1.00 86.00 257 VAL A N 1
ATOM 1927 C CA . VAL A 1 257 ? -0.042 1.555 -0.284 1.00 86.00 257 VAL A CA 1
ATOM 1928 C C . VAL A 1 257 ? 0.991 2.493 -0.891 1.00 86.00 257 VAL A C 1
ATOM 1930 O O . VAL A 1 257 ? 1.296 2.382 -2.078 1.00 86.00 257 VAL A O 1
ATOM 1933 N N . LEU A 1 258 ? 1.598 3.377 -0.098 1.00 79.38 258 LEU A N 1
ATOM 1934 C CA . LEU A 1 258 ? 2.625 4.264 -0.634 1.00 79.38 258 LEU A CA 1
ATOM 1935 C C . LEU A 1 258 ? 3.877 3.506 -1.095 1.00 79.38 258 LEU A C 1
ATOM 1937 O O . LEU A 1 258 ? 4.507 3.881 -2.085 1.00 79.38 258 LEU A O 1
ATOM 1941 N N . THR A 1 259 ? 4.218 2.415 -0.414 1.00 82.06 259 THR A N 1
ATOM 1942 C CA . THR A 1 259 ? 5.296 1.519 -0.841 1.00 82.06 259 THR A CA 1
ATOM 1943 C C . THR A 1 259 ? 4.975 0.877 -2.191 1.00 82.06 259 THR A C 1
ATOM 1945 O O . THR A 1 259 ? 5.814 0.899 -3.093 1.00 82.06 259 THR A O 1
ATOM 1948 N N . VAL A 1 260 ? 3.746 0.378 -2.366 1.00 87.75 260 VAL A N 1
ATOM 1949 C CA . VAL A 1 260 ? 3.257 -0.171 -3.644 1.00 87.75 260 VAL A CA 1
ATOM 1950 C C . VAL A 1 260 ? 3.333 0.880 -4.750 1.00 87.75 260 VAL A C 1
ATOM 1952 O O . VAL A 1 260 ? 3.877 0.599 -5.817 1.00 87.75 260 VAL A O 1
ATOM 1955 N N . ILE A 1 261 ? 2.879 2.109 -4.483 1.00 83.44 261 ILE A N 1
ATOM 1956 C CA . ILE A 1 261 ? 2.995 3.238 -5.417 1.00 83.44 261 ILE A CA 1
ATOM 1957 C C . ILE A 1 261 ? 4.464 3.468 -5.801 1.00 83.44 261 ILE A C 1
ATOM 1959 O O . ILE A 1 261 ? 4.784 3.617 -6.980 1.00 83.44 261 ILE A O 1
ATOM 1963 N N . GLY A 1 262 ? 5.375 3.477 -4.824 1.00 79.75 262 GLY A N 1
ATOM 1964 C CA . GLY A 1 262 ? 6.805 3.676 -5.055 1.00 79.75 262 GLY A CA 1
ATOM 1965 C C . GLY A 1 262 ? 7.412 2.636 -6.000 1.00 79.75 262 GLY A C 1
ATOM 1966 O O . GLY A 1 262 ? 8.142 3.006 -6.925 1.00 79.75 262 GLY A O 1
ATOM 1967 N N . TYR A 1 263 ? 7.086 1.356 -5.800 1.00 85.69 263 TYR A N 1
ATOM 1968 C CA . TYR A 1 263 ? 7.540 0.266 -6.668 1.00 85.69 263 TYR A CA 1
ATOM 1969 C C . TYR A 1 263 ? 6.893 0.315 -8.057 1.00 85.69 263 TYR A C 1
ATOM 1971 O O . TYR A 1 263 ? 7.614 0.281 -9.053 1.00 85.69 263 TYR A O 1
ATOM 1979 N N . SER A 1 264 ? 5.572 0.487 -8.138 1.00 88.38 264 SER A N 1
ATOM 1980 C CA . SER A 1 264 ? 4.830 0.566 -9.408 1.00 88.38 264 SER A CA 1
ATOM 1981 C C . SER A 1 264 ? 5.349 1.693 -10.315 1.00 88.38 264 SER A C 1
ATOM 1983 O O . SER A 1 264 ? 5.617 1.501 -11.510 1.00 88.38 264 SER A O 1
ATOM 1985 N N . VAL A 1 265 ? 5.603 2.872 -9.737 1.00 83.00 265 VAL A N 1
ATOM 1986 C CA . VAL A 1 265 ? 6.192 4.001 -10.470 1.00 83.00 265 VAL A CA 1
ATOM 1987 C C . VAL A 1 265 ? 7.617 3.695 -10.909 1.00 83.00 265 VAL A C 1
ATOM 1989 O O . VAL A 1 265 ? 7.981 4.010 -12.042 1.00 83.00 265 VAL A O 1
ATOM 1992 N N . ASN A 1 266 ? 8.440 3.105 -10.037 1.00 85.25 266 ASN A N 1
ATOM 1993 C CA . ASN A 1 266 ? 9.818 2.760 -10.378 1.00 85.25 266 ASN A CA 1
ATOM 1994 C C . ASN A 1 266 ? 9.878 1.811 -11.584 1.00 85.25 266 ASN A C 1
ATOM 1996 O O . ASN A 1 266 ? 10.621 2.075 -12.532 1.00 85.25 266 ASN A O 1
ATOM 2000 N N . ASP A 1 267 ? 9.050 0.770 -11.590 1.00 88.88 267 ASP A N 1
ATOM 2001 C CA . ASP A 1 267 ? 8.981 -0.193 -12.690 1.00 88.88 267 ASP A CA 1
ATOM 2002 C C . ASP A 1 267 ? 8.538 0.479 -13.994 1.00 88.88 267 ASP A C 1
ATOM 2004 O O . ASP A 1 267 ? 9.168 0.307 -15.044 1.00 88.88 267 ASP A O 1
ATOM 2008 N N . THR A 1 268 ? 7.521 1.339 -13.916 1.00 89.06 268 THR A N 1
ATOM 2009 C CA . THR A 1 268 ? 7.042 2.121 -15.062 1.00 89.06 268 THR A CA 1
ATOM 2010 C C . THR A 1 268 ? 8.141 3.018 -15.642 1.00 89.06 268 THR A C 1
ATOM 2012 O O . THR A 1 268 ? 8.336 3.060 -16.860 1.00 89.06 268 THR A O 1
ATOM 2015 N N . VAL A 1 269 ? 8.915 3.699 -14.789 1.00 85.81 269 VAL A N 1
ATOM 2016 C CA . VAL A 1 269 ? 10.033 4.561 -15.211 1.00 85.81 269 VAL A CA 1
ATOM 2017 C C . VAL A 1 269 ? 11.120 3.756 -15.921 1.00 85.81 269 VAL A C 1
ATOM 2019 O O . VAL A 1 269 ? 11.599 4.197 -16.968 1.00 85.81 269 VAL A O 1
ATOM 2022 N N . VAL A 1 270 ? 11.490 2.579 -15.406 1.00 87.75 270 VAL A N 1
ATOM 2023 C CA . VAL A 1 270 ? 12.508 1.711 -16.027 1.00 87.75 270 VAL A CA 1
ATOM 2024 C C . VAL A 1 270 ? 12.064 1.253 -17.419 1.00 87.75 270 VAL A C 1
ATOM 2026 O O . VAL A 1 270 ? 12.841 1.331 -18.376 1.00 87.75 270 VAL A O 1
ATOM 2029 N N . VAL A 1 271 ? 10.804 0.830 -17.565 1.00 88.75 271 VAL A N 1
ATOM 2030 C CA . VAL A 1 271 ? 10.239 0.430 -18.864 1.00 88.75 271 VAL A CA 1
ATOM 2031 C C . VAL A 1 271 ? 10.220 1.611 -19.836 1.00 88.75 271 VAL A C 1
ATOM 2033 O O . VAL A 1 271 ? 10.650 1.482 -20.986 1.00 88.75 271 VAL A O 1
ATOM 2036 N N . PHE A 1 272 ? 9.777 2.784 -19.390 1.00 88.19 272 PHE A N 1
ATOM 2037 C CA . PHE A 1 272 ? 9.714 3.981 -20.229 1.00 88.19 272 PHE A CA 1
ATOM 2038 C C . PHE A 1 272 ? 11.089 4.472 -20.663 1.00 88.19 272 PHE A C 1
ATOM 2040 O O . PHE A 1 272 ? 11.266 4.860 -21.822 1.00 88.19 272 PHE A O 1
ATOM 2047 N N . ASP A 1 273 ? 12.079 4.414 -19.776 1.00 87.75 273 ASP A N 1
ATOM 2048 C CA . ASP A 1 273 ? 13.458 4.725 -20.126 1.00 87.75 273 ASP A CA 1
ATOM 2049 C C . ASP A 1 273 ? 14.001 3.755 -21.167 1.00 87.75 273 ASP A C 1
ATOM 2051 O O . ASP A 1 273 ? 14.633 4.202 -22.127 1.00 87.75 273 ASP A O 1
ATOM 2055 N N . ARG A 1 274 ? 13.682 2.461 -21.058 1.00 88.62 274 ARG A N 1
ATOM 2056 C CA . ARG A 1 274 ? 14.089 1.475 -22.059 1.00 88.62 274 ARG A CA 1
ATOM 2057 C C . ARG A 1 274 ? 13.445 1.727 -23.422 1.00 88.62 274 ARG A C 1
ATOM 2059 O O . ARG A 1 274 ? 14.137 1.668 -24.438 1.00 88.62 274 ARG A O 1
ATOM 2066 N N . ILE A 1 275 ? 12.153 2.057 -23.460 1.00 85.88 275 ILE A N 1
ATOM 2067 C CA . ILE A 1 275 ? 11.445 2.428 -24.698 1.00 85.88 275 ILE A CA 1
ATOM 2068 C C . ILE A 1 275 ? 12.075 3.681 -25.318 1.00 85.88 275 ILE A C 1
ATOM 2070 O O . ILE A 1 275 ? 12.288 3.742 -26.531 1.00 85.88 275 ILE A O 1
ATOM 2074 N N . ARG A 1 276 ? 12.402 4.683 -24.495 1.00 85.06 276 ARG A N 1
ATOM 2075 C CA . ARG A 1 276 ? 13.050 5.920 -24.946 1.00 85.06 276 ARG A CA 1
ATOM 2076 C C . ARG A 1 276 ? 14.450 5.659 -25.495 1.00 85.06 276 ARG A C 1
ATOM 2078 O O . ARG A 1 276 ? 14.807 6.215 -26.527 1.00 85.06 276 ARG A O 1
ATOM 2085 N N . GLU A 1 277 ? 15.236 4.835 -24.812 1.00 87.31 277 GLU A N 1
ATOM 2086 C CA . GLU A 1 277 ? 16.579 4.434 -25.231 1.00 87.31 277 GLU A CA 1
ATOM 2087 C C . GLU A 1 277 ? 16.540 3.677 -26.567 1.00 87.31 277 GLU A C 1
ATOM 2089 O O . GLU A 1 277 ? 17.328 3.974 -27.462 1.00 87.31 277 GLU A O 1
ATOM 2094 N N . ALA A 1 278 ? 15.586 2.756 -26.735 1.00 85.62 278 ALA A N 1
ATOM 2095 C CA . ALA A 1 278 ? 15.377 2.030 -27.986 1.00 85.62 278 ALA A CA 1
ATOM 2096 C C . ALA A 1 278 ? 15.026 2.976 -29.147 1.00 85.62 278 ALA A C 1
ATOM 2098 O O . ALA A 1 278 ? 15.692 2.936 -30.176 1.00 85.62 278 ALA A O 1
ATOM 2099 N N . ARG A 1 279 ? 14.073 3.901 -28.950 1.00 81.94 279 ARG A N 1
ATOM 2100 C CA . ARG A 1 279 ? 13.697 4.910 -29.963 1.00 81.94 279 ARG A CA 1
ATOM 2101 C C . ARG A 1 279 ? 14.808 5.905 -30.309 1.00 81.94 279 ARG A C 1
ATOM 2103 O O . ARG A 1 279 ? 14.761 6.535 -31.356 1.00 81.94 279 ARG A O 1
ATOM 2110 N N . ARG A 1 280 ? 15.776 6.115 -29.410 1.00 84.19 280 ARG A N 1
ATOM 2111 C CA . ARG A 1 280 ? 16.955 6.952 -29.692 1.00 84.19 280 ARG A CA 1
ATOM 2112 C C . ARG A 1 280 ? 17.988 6.221 -30.542 1.00 84.19 280 ARG A C 1
ATOM 2114 O O . ARG A 1 280 ? 18.665 6.873 -31.324 1.00 84.19 280 ARG A O 1
ATOM 2121 N N . ARG A 1 281 ? 18.132 4.903 -30.361 1.00 85.19 281 ARG A N 1
ATOM 2122 C CA . ARG A 1 281 ? 19.018 4.076 -31.196 1.00 85.19 281 ARG A CA 1
ATOM 2123 C C . ARG A 1 281 ? 18.450 3.860 -32.594 1.00 85.19 281 ARG A C 1
ATOM 2125 O O . ARG A 1 281 ? 19.220 3.839 -33.542 1.00 85.19 281 ARG A O 1
ATOM 2132 N N . ASP A 1 282 ? 17.132 3.724 -32.699 1.00 82.56 282 ASP A N 1
ATOM 2133 C CA . ASP A 1 282 ? 16.410 3.591 -33.960 1.00 82.56 282 ASP A CA 1
ATOM 2134 C C . ASP A 1 282 ? 15.142 4.471 -33.917 1.00 82.56 282 ASP A C 1
ATOM 2136 O O . ASP A 1 282 ? 14.238 4.172 -33.130 1.00 82.56 282 ASP A O 1
ATOM 2140 N N . PRO A 1 283 ? 15.070 5.577 -34.691 1.00 71.19 283 PRO A N 1
ATOM 2141 C CA . PRO A 1 283 ? 13.926 6.498 -34.711 1.00 71.19 283 PRO A CA 1
ATOM 2142 C C . PRO A 1 283 ? 12.636 5.882 -35.262 1.00 71.19 283 PRO A C 1
ATOM 2144 O O . PRO A 1 283 ? 11.542 6.331 -34.902 1.00 71.19 283 PRO A O 1
ATOM 2147 N N . ALA A 1 284 ? 12.760 4.845 -36.093 1.00 66.94 284 ALA A N 1
ATOM 2148 C CA . ALA A 1 284 ? 11.657 4.065 -36.636 1.00 66.94 284 ALA A CA 1
ATOM 2149 C C . ALA A 1 284 ? 11.886 2.582 -36.311 1.00 66.94 284 ALA A C 1
ATOM 2151 O O . ALA A 1 284 ? 12.018 1.767 -37.225 1.00 66.94 284 ALA A O 1
ATOM 2152 N N . PRO A 1 285 ? 11.909 2.219 -35.012 1.00 59.62 285 PRO A N 1
ATOM 2153 C CA . PRO A 1 285 ? 12.125 0.842 -34.633 1.00 59.62 285 PRO A CA 1
ATOM 2154 C C . PRO A 1 285 ? 10.977 0.029 -35.210 1.00 59.62 285 PRO A C 1
ATOM 2156 O O . PRO A 1 285 ? 9.809 0.242 -34.862 1.00 59.62 285 PRO A O 1
ATOM 2159 N N . THR A 1 286 ? 11.319 -0.890 -36.107 1.00 57.28 286 THR A N 1
ATOM 2160 C CA . THR A 1 286 ? 10.413 -1.947 -36.537 1.00 57.28 286 THR A CA 1
ATOM 2161 C C . THR A 1 286 ? 10.227 -2.851 -35.335 1.00 57.28 286 THR A C 1
ATOM 2163 O O . THR A 1 286 ? 10.981 -3.785 -35.074 1.00 57.28 286 THR A O 1
ATOM 2166 N N . TRP A 1 287 ? 9.242 -2.506 -34.508 1.00 58.28 287 TRP A N 1
ATOM 2167 C CA . TRP A 1 287 ? 8.812 -3.404 -33.458 1.00 58.28 287 TRP A CA 1
ATOM 2168 C C . TRP A 1 287 ? 8.327 -4.664 -34.173 1.00 58.28 287 TRP A C 1
ATOM 2170 O O . TRP A 1 287 ? 7.439 -4.537 -35.021 1.00 58.28 287 TRP A O 1
ATOM 2180 N N . PRO A 1 288 ? 8.835 -5.861 -33.836 1.00 54.44 288 PRO A N 1
ATOM 2181 C CA . PRO A 1 288 ? 8.387 -7.110 -34.462 1.00 54.44 288 PRO A CA 1
ATOM 2182 C C . PRO A 1 288 ? 6.871 -7.366 -34.307 1.00 54.44 288 PRO A C 1
ATOM 2184 O O . PRO A 1 288 ? 6.336 -8.334 -34.831 1.00 54.44 288 PRO A O 1
ATOM 2187 N N . GLU A 1 289 ? 6.174 -6.492 -33.577 1.00 56.62 289 GLU A N 1
ATOM 2188 C CA . GLU A 1 289 ? 4.772 -6.559 -33.195 1.00 56.62 289 GLU A CA 1
ATOM 2189 C C . GLU A 1 289 ? 3.878 -5.504 -33.887 1.00 56.62 289 GLU A C 1
ATOM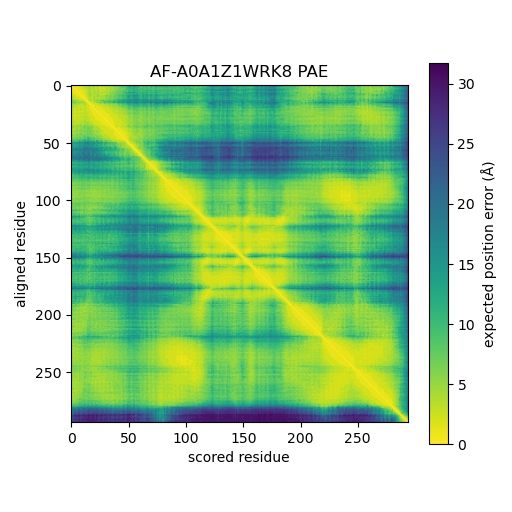 2191 O O . GLU A 1 289 ? 2.694 -5.412 -33.548 1.00 56.62 289 GLU A O 1
ATOM 2196 N N . GLN A 1 290 ? 4.391 -4.697 -34.831 1.00 48.19 290 GLN A N 1
ATOM 2197 C CA . GLN A 1 290 ? 3.513 -3.908 -35.708 1.00 48.19 290 GLN A CA 1
ATOM 2198 C C . GLN A 1 290 ? 2.838 -4.855 -36.712 1.00 48.19 290 GLN A C 1
ATOM 2200 O O . GLN A 1 290 ? 3.545 -5.529 -37.460 1.00 48.19 290 GLN A O 1
ATOM 2205 N N . PRO A 1 291 ? 1.491 -4.927 -36.770 1.00 48.22 291 PRO A N 1
ATOM 2206 C CA . PRO A 1 291 ? 0.856 -5.496 -37.944 1.00 48.22 291 PRO A CA 1
ATOM 2207 C C . PRO A 1 291 ? 1.303 -4.651 -39.133 1.00 48.22 291 PRO A C 1
ATOM 2209 O O . PRO A 1 291 ? 1.186 -3.423 -39.086 1.00 48.22 291 PRO A O 1
ATOM 2212 N N . THR A 1 292 ? 1.841 -5.297 -40.165 1.00 44.22 292 THR A N 1
ATOM 2213 C CA . THR A 1 292 ? 2.049 -4.646 -41.456 1.00 44.22 292 THR A CA 1
ATOM 2214 C C . THR A 1 292 ? 0.730 -3.981 -41.852 1.00 44.22 292 THR A C 1
ATOM 2216 O O . THR A 1 292 ? -0.306 -4.657 -41.796 1.00 44.22 292 THR A O 1
ATOM 2219 N N . PRO A 1 293 ? 0.717 -2.672 -42.162 1.00 48.16 293 PRO A N 1
ATOM 2220 C CA . PRO A 1 293 ? -0.488 -2.052 -42.689 1.00 48.16 293 PRO A CA 1
ATOM 2221 C C . PRO A 1 293 ? -0.899 -2.782 -43.981 1.00 48.16 293 PRO A C 1
ATOM 2223 O O . PRO A 1 293 ? -0.018 -3.324 -44.655 1.00 48.16 293 PRO A O 1
ATOM 2226 N N . PRO A 1 294 ? -2.212 -2.869 -44.262 1.00 54.44 294 PRO A N 1
ATOM 2227 C CA . PRO A 1 294 ? -2.726 -3.548 -45.448 1.00 54.44 294 PRO A CA 1
ATOM 2228 C C . PRO A 1 294 ? -2.221 -2.912 -46.745 1.00 54.44 294 PRO A C 1
ATOM 2230 O O . PRO A 1 294 ? -1.975 -1.682 -46.745 1.00 54.44 294 PRO A O 1
#

Solvent-accessible surface area (backbone atoms only — not comparable to full-atom values): 15626 Å² total; per-residue (Å²): 108,73,55,49,52,50,20,51,49,28,49,74,51,40,63,74,71,40,20,55,51,15,50,55,50,36,51,51,52,51,54,49,48,49,39,58,63,48,51,48,45,54,51,51,55,52,47,57,69,34,65,67,44,66,75,41,34,72,82,72,50,78,72,42,82,51,73,66,57,51,49,49,66,72,62,59,80,66,62,74,77,46,41,70,61,56,52,50,51,52,53,49,48,45,52,54,13,51,47,20,36,72,75,67,34,75,49,66,19,36,67,45,60,15,15,32,40,39,30,32,37,36,78,33,74,59,54,46,67,61,48,37,47,35,37,27,75,67,71,39,71,82,44,50,50,40,74,38,87,91,45,29,37,36,41,35,33,46,87,66,54,73,71,55,51,49,48,43,39,52,39,44,6,70,71,7,72,70,40,48,46,79,77,44,80,47,76,44,50,52,70,59,6,47,52,47,40,51,40,51,54,50,40,51,51,51,47,54,50,52,49,45,51,52,33,42,78,75,38,58,61,72,56,27,52,52,50,47,54,52,45,53,49,54,53,45,41,56,54,10,48,29,18,66,67,72,41,66,50,36,62,68,48,52,50,50,51,52,50,50,48,42,51,54,51,50,53,48,50,54,54,50,50,50,55,51,54,51,44,70,78,32,84,76,66,80,55,95,75,62,77,78,80,133

Nearest PDB structures (foldseek):
  3aqp-assembly1_A  TM=7.626E-01  e=3.983E-14  Thermus thermophilus HB8
  5xap-assembly1_A  TM=7.255E-01  e=2.904E-13  Deinococcus radiodurans R1 = ATCC 13939 = DSM 20539
  5xam-assembly1_A  TM=7.200E-01  e=5.836E-13  Deinococcus radiodurans R1 = ATCC 13939 = DSM 20539
  5yhf-assembly1_A  TM=7.213E-01  e=2.940E-11  Thermus thermophilus HB8
  5mg3-assembly1_F  TM=6.794E-01  e=5.307E-11  Escherichia coli